Protein AF-A0A2J7R7Z4-F1 (afdb_monomer_lite)

Structure (mmCIF, N/CA/C/O backbone):
data_AF-A0A2J7R7Z4-F1
#
_entry.id   AF-A0A2J7R7Z4-F1
#
loop_
_atom_site.group_PDB
_atom_site.id
_atom_site.type_symbol
_atom_site.label_atom_id
_atom_site.label_alt_id
_atom_site.label_comp_id
_atom_site.label_asym_id
_atom_site.label_entity_id
_atom_site.label_seq_id
_atom_site.pdbx_PDB_ins_code
_atom_site.Cartn_x
_atom_site.Cartn_y
_atom_site.Cartn_z
_atom_site.occupancy
_atom_site.B_iso_or_equiv
_atom_site.auth_seq_id
_atom_site.auth_comp_id
_atom_site.auth_asym_id
_atom_site.auth_atom_id
_atom_site.pdbx_PDB_model_num
ATOM 1 N N . MET A 1 1 ? 7.717 66.786 -53.796 1.00 51.47 1 MET A N 1
ATOM 2 C CA . MET A 1 1 ? 8.375 65.510 -54.175 1.00 51.47 1 MET A CA 1
ATOM 3 C C . MET A 1 1 ? 9.155 64.891 -53.019 1.00 51.47 1 MET A C 1
ATOM 5 O O . MET A 1 1 ? 9.050 63.686 -52.856 1.00 51.47 1 MET A O 1
ATOM 9 N N . MET A 1 2 ? 9.904 65.661 -52.215 1.00 53.03 2 MET A N 1
ATOM 10 C CA . MET A 1 2 ? 10.559 65.135 -51.000 1.00 53.03 2 MET A CA 1
ATOM 11 C C . MET A 1 2 ? 9.554 64.766 -49.897 1.00 53.03 2 MET A C 1
ATOM 13 O O . MET A 1 2 ? 9.673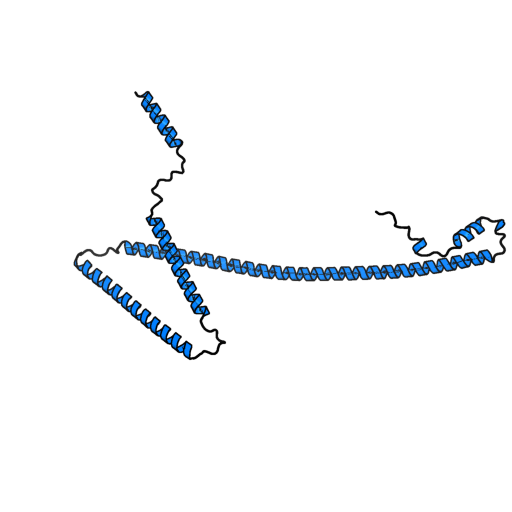 63.694 -49.312 1.00 53.03 2 MET A O 1
ATOM 17 N N . ASP A 1 3 ? 8.512 65.580 -49.696 1.00 62.47 3 ASP A N 1
ATOM 18 C CA . ASP A 1 3 ? 7.525 65.346 -48.628 1.00 62.47 3 ASP A CA 1
ATOM 19 C C . ASP A 1 3 ? 6.721 64.053 -48.832 1.00 62.47 3 ASP A C 1
ATOM 21 O O . ASP A 1 3 ? 6.553 63.267 -47.907 1.00 62.47 3 ASP A O 1
ATOM 25 N N . THR A 1 4 ? 6.333 63.755 -50.076 1.00 67.31 4 THR A N 1
ATOM 26 C CA . THR A 1 4 ? 5.618 62.520 -50.442 1.00 67.31 4 THR A CA 1
ATOM 27 C C . THR A 1 4 ? 6.458 61.260 -50.226 1.00 67.31 4 THR A C 1
ATOM 29 O O . THR A 1 4 ? 5.926 60.201 -49.913 1.00 67.31 4 THR A O 1
ATOM 32 N N . LEU A 1 5 ? 7.780 61.366 -50.379 1.00 69.50 5 LEU A N 1
ATOM 33 C CA . LEU A 1 5 ? 8.713 60.251 -50.199 1.00 69.50 5 LEU A CA 1
ATOM 34 C C . LEU A 1 5 ? 8.956 59.978 -48.710 1.00 69.50 5 LEU A C 1
ATOM 36 O O . LEU A 1 5 ? 9.055 58.828 -48.288 1.00 69.50 5 LEU A O 1
ATOM 40 N N . GLN A 1 6 ? 8.980 61.038 -47.901 1.00 75.75 6 GLN A N 1
ATOM 41 C CA . GLN A 1 6 ? 9.034 60.940 -46.446 1.00 75.75 6 GLN A CA 1
ATOM 42 C C . GLN A 1 6 ? 7.758 60.329 -45.864 1.00 75.75 6 GLN A C 1
ATOM 44 O O . GLN A 1 6 ? 7.838 59.498 -44.963 1.00 75.75 6 GLN A O 1
ATOM 49 N N . GLU A 1 7 ? 6.597 60.686 -46.408 1.00 75.38 7 GLU A N 1
ATOM 50 C CA . GLU A 1 7 ? 5.301 60.138 -46.001 1.00 75.38 7 GLU A CA 1
ATOM 51 C C . GLU A 1 7 ? 5.172 58.649 -46.372 1.00 75.38 7 GLU A C 1
ATOM 53 O O . GLU A 1 7 ? 4.717 57.831 -45.569 1.00 75.38 7 GLU A O 1
ATOM 58 N N . GLN A 1 8 ? 5.691 58.257 -47.541 1.00 78.00 8 GLN A N 1
ATOM 59 C CA . GLN A 1 8 ? 5.778 56.851 -47.948 1.00 78.00 8 GLN A CA 1
ATOM 60 C C . GLN A 1 8 ? 6.780 56.035 -47.119 1.00 78.00 8 GLN A C 1
ATOM 62 O O . GLN A 1 8 ? 6.521 54.879 -46.798 1.00 78.00 8 GLN A O 1
ATOM 67 N N . LEU A 1 9 ? 7.900 56.629 -46.700 1.00 76.75 9 LEU A N 1
ATOM 68 C CA . LEU A 1 9 ? 8.834 55.972 -45.781 1.00 76.75 9 LEU A CA 1
ATOM 69 C C . LEU A 1 9 ? 8.249 55.805 -44.377 1.00 76.75 9 LEU A C 1
ATOM 71 O O . LEU A 1 9 ? 8.513 54.800 -43.718 1.00 76.75 9 LEU A O 1
ATOM 75 N N . LYS A 1 10 ? 7.448 56.773 -43.921 1.00 79.38 10 LYS A N 1
ATOM 76 C CA . LYS A 1 10 ? 6.779 56.708 -42.618 1.00 79.38 10 LYS A CA 1
ATOM 77 C C . LYS A 1 10 ? 5.720 55.611 -42.590 1.00 79.38 10 LYS A C 1
ATOM 79 O O . LYS A 1 10 ? 5.734 54.788 -41.684 1.00 79.38 10 LYS A O 1
ATOM 84 N N . THR A 1 11 ? 4.887 55.548 -43.627 1.00 77.31 11 THR A N 1
ATOM 85 C CA . THR A 1 11 ? 3.871 54.495 -43.779 1.00 77.31 11 THR A CA 1
ATOM 86 C C . THR A 1 11 ? 4.501 53.113 -43.949 1.00 77.31 11 THR A C 1
ATOM 88 O O . THR A 1 11 ? 4.051 52.165 -43.314 1.00 77.31 11 THR A O 1
ATOM 91 N N . LEU A 1 12 ? 5.599 52.987 -44.704 1.00 74.94 12 LEU A N 1
ATOM 92 C CA . LEU A 1 12 ? 6.335 51.723 -44.814 1.00 74.94 12 LEU A CA 1
ATOM 93 C C . LEU A 1 12 ? 6.898 51.275 -43.457 1.00 74.94 12 LEU A C 1
ATOM 95 O O . LEU A 1 12 ? 6.797 50.103 -43.094 1.00 74.94 12 LEU A O 1
ATOM 99 N N . ARG A 1 13 ? 7.452 52.205 -42.677 1.00 75.88 13 ARG A N 1
ATOM 100 C CA . ARG A 1 13 ? 7.987 51.898 -41.349 1.00 75.88 13 ARG A CA 1
ATOM 101 C C . ARG A 1 13 ? 6.896 51.481 -40.367 1.00 75.88 13 ARG A C 1
ATOM 103 O O . ARG A 1 13 ? 7.069 50.489 -39.672 1.00 75.88 13 ARG A O 1
ATOM 110 N N . GLU A 1 14 ? 5.761 52.170 -40.378 1.00 78.12 14 GLU A N 1
ATOM 111 C CA . GLU A 1 14 ? 4.592 51.797 -39.575 1.00 78.12 14 GLU A CA 1
ATOM 112 C C . GLU A 1 14 ? 4.045 50.420 -39.972 1.00 78.12 14 GLU A C 1
ATOM 114 O O . GLU A 1 14 ? 3.665 49.647 -39.098 1.00 78.12 14 GLU A O 1
ATOM 119 N N . THR A 1 15 ? 4.075 50.055 -41.261 1.00 72.81 15 THR A N 1
ATOM 120 C CA . THR A 1 15 ? 3.689 48.699 -41.682 1.00 72.81 15 THR A CA 1
ATOM 121 C C . THR A 1 15 ? 4.676 47.631 -41.219 1.00 72.81 15 THR A C 1
ATOM 123 O O . THR A 1 15 ? 4.233 46.574 -40.790 1.00 72.81 15 THR A O 1
ATOM 126 N N . ILE A 1 16 ? 5.986 47.899 -41.245 1.00 69.06 16 ILE A N 1
ATOM 127 C CA . ILE A 1 16 ? 7.022 46.959 -40.781 1.00 69.06 16 ILE A CA 1
ATOM 128 C C . ILE A 1 16 ? 6.955 46.768 -39.260 1.00 69.06 16 ILE A C 1
ATOM 130 O O . ILE A 1 16 ? 7.076 45.643 -38.787 1.00 69.06 16 ILE A O 1
ATOM 134 N N . ASP A 1 17 ? 6.705 47.835 -38.501 1.00 67.31 17 ASP A N 1
ATOM 135 C CA . ASP A 1 17 ? 6.579 47.761 -37.041 1.00 67.31 17 ASP A CA 1
ATOM 136 C C . ASP A 1 17 ? 5.231 47.140 -36.603 1.00 67.31 17 ASP A C 1
ATOM 138 O O . ASP A 1 17 ? 5.138 46.555 -35.523 1.00 67.31 17 ASP A O 1
ATOM 142 N N . ALA A 1 18 ? 4.191 47.215 -37.446 1.00 67.06 18 ALA A N 1
ATOM 143 C CA . ALA A 1 18 ? 2.903 46.542 -37.242 1.00 67.06 18 ALA A CA 1
ATOM 144 C C . ALA A 1 18 ? 2.888 45.073 -37.708 1.00 67.06 18 ALA A C 1
ATOM 146 O O . ALA A 1 18 ? 1.904 44.363 -37.467 1.00 67.06 18 ALA A O 1
ATOM 147 N N . PHE A 1 19 ? 3.952 44.594 -38.364 1.00 57.31 19 PHE A N 1
ATOM 148 C CA . PHE A 1 19 ? 4.080 43.183 -38.713 1.00 57.31 19 PHE A CA 1
ATOM 149 C C . PHE A 1 19 ? 4.324 42.366 -37.432 1.00 57.31 19 PHE A C 1
ATOM 151 O O . PHE A 1 19 ? 5.251 42.659 -36.674 1.00 57.31 19 PHE A O 1
ATOM 158 N N . PRO A 1 20 ? 3.517 41.328 -37.149 1.00 49.72 20 PRO A N 1
ATOM 159 C CA . PRO A 1 20 ? 3.708 40.516 -35.958 1.00 49.72 20 PRO A CA 1
ATOM 160 C C . PRO A 1 20 ? 5.091 39.854 -36.004 1.00 49.72 20 PRO A C 1
ATOM 162 O O . PRO A 1 20 ? 5.429 39.175 -36.972 1.00 49.72 20 PRO A O 1
ATOM 165 N N . ILE A 1 21 ? 5.855 39.987 -34.915 1.00 51.19 21 ILE A N 1
ATOM 166 C CA . ILE A 1 21 ? 7.217 39.440 -34.703 1.00 51.19 21 ILE A CA 1
ATOM 167 C C . ILE A 1 21 ? 7.269 37.889 -34.831 1.00 51.19 21 ILE A C 1
ATOM 169 O O . ILE A 1 21 ? 8.316 37.267 -34.704 1.00 51.19 21 ILE A O 1
ATOM 173 N N . GLY A 1 22 ? 6.142 37.241 -35.138 1.00 44.84 22 GLY A N 1
ATOM 174 C CA . GLY A 1 22 ? 6.013 35.809 -35.406 1.00 44.84 22 GLY A CA 1
ATOM 175 C C . GLY A 1 22 ? 6.053 35.400 -36.882 1.00 44.84 22 GLY A C 1
ATOM 176 O O . GLY A 1 22 ? 5.874 34.217 -37.159 1.00 44.84 22 GLY A O 1
ATOM 177 N N . ALA A 1 23 ? 6.290 36.310 -37.836 1.00 46.09 23 ALA A N 1
ATOM 178 C CA . ALA A 1 23 ? 6.673 35.913 -39.194 1.00 46.09 23 ALA A CA 1
ATOM 179 C C . ALA A 1 23 ? 8.135 35.444 -39.183 1.00 46.09 23 ALA A C 1
ATOM 181 O O . ALA A 1 23 ? 9.033 36.106 -39.703 1.00 46.09 23 ALA A O 1
ATOM 182 N N . ALA A 1 24 ? 8.362 34.304 -38.524 1.00 42.19 24 ALA A N 1
ATOM 183 C CA . ALA A 1 24 ? 9.582 33.539 -38.642 1.00 42.19 24 ALA A CA 1
ATOM 184 C C . ALA A 1 24 ? 9.901 33.420 -40.132 1.00 42.19 24 ALA A C 1
ATOM 186 O O . ALA A 1 24 ? 9.078 32.987 -40.944 1.00 42.19 24 ALA A O 1
ATOM 187 N N . THR A 1 25 ? 11.092 33.881 -40.482 1.00 48.69 25 THR A N 1
ATOM 188 C CA . THR A 1 25 ? 11.742 33.626 -41.757 1.00 48.69 25 THR A CA 1
ATOM 189 C C . THR A 1 25 ? 11.422 32.205 -42.221 1.00 48.69 25 THR A C 1
ATOM 191 O O . THR A 1 25 ? 11.735 31.247 -41.515 1.00 48.69 25 THR A O 1
ATOM 194 N N . CYS A 1 26 ? 10.820 32.058 -43.405 1.00 44.72 26 CYS A N 1
ATOM 195 C CA . CYS A 1 26 ? 10.552 30.780 -44.082 1.00 44.72 26 CYS A CA 1
ATOM 196 C C . CYS A 1 26 ? 11.842 30.035 -44.507 1.00 44.72 26 CYS A C 1
ATOM 198 O O . CYS A 1 26 ? 11.886 29.422 -45.565 1.00 44.72 26 CYS A O 1
ATOM 200 N N . ASN A 1 27 ? 12.891 30.088 -43.684 1.00 50.09 27 ASN A N 1
ATOM 201 C CA . ASN A 1 27 ? 14.125 29.322 -43.818 1.00 50.09 27 ASN A CA 1
ATOM 202 C C . ASN A 1 27 ? 14.219 28.180 -42.787 1.00 50.09 27 ASN A C 1
ATOM 204 O O . ASN A 1 27 ? 15.152 27.388 -42.859 1.00 50.09 27 ASN A O 1
ATOM 208 N N . GLU A 1 28 ? 13.278 28.057 -41.840 1.00 48.78 28 GLU A N 1
ATOM 209 C CA . GLU A 1 28 ? 13.327 27.008 -40.801 1.00 48.78 28 GLU A CA 1
ATOM 210 C C . GLU A 1 28 ? 12.514 25.745 -41.136 1.00 48.78 28 GLU A C 1
ATOM 212 O O . GLU A 1 28 ? 12.729 24.693 -40.531 1.00 48.78 28 GLU A O 1
ATOM 217 N N . TYR A 1 29 ? 11.625 25.798 -42.133 1.00 51.84 29 TYR A N 1
ATOM 218 C CA . TYR A 1 29 ? 10.849 24.639 -42.588 1.00 51.84 29 TYR A CA 1
ATOM 219 C C . TYR A 1 29 ? 11.578 23.923 -43.736 1.00 51.84 29 TYR A C 1
ATOM 221 O O . TYR A 1 29 ? 11.159 23.965 -44.890 1.00 51.84 29 TYR A O 1
ATOM 229 N N . SER A 1 30 ? 12.720 23.297 -43.434 1.00 59.81 30 SER A N 1
ATOM 230 C CA . SER A 1 30 ? 13.377 22.417 -44.406 1.00 59.81 30 SER A CA 1
ATOM 231 C C . 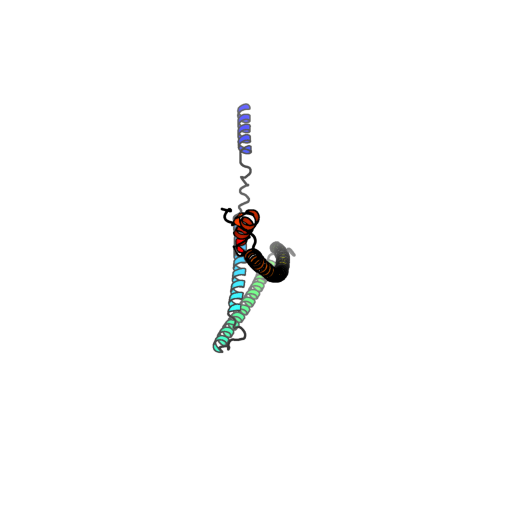SER A 1 30 ? 12.701 21.049 -44.391 1.00 59.81 30 SER A C 1
ATOM 233 O O . SER A 1 30 ? 12.770 20.322 -43.398 1.00 59.81 30 SER A O 1
ATOM 235 N N . LEU A 1 31 ? 12.070 20.696 -45.510 1.00 63.44 31 LEU A N 1
ATOM 236 C CA . LEU A 1 31 ? 11.460 19.387 -45.771 1.00 63.44 31 LEU A CA 1
ATOM 237 C C . LEU A 1 31 ? 12.443 18.235 -45.482 1.00 63.44 31 LEU A C 1
ATOM 239 O O . LEU A 1 31 ? 12.045 17.168 -45.026 1.00 63.44 31 LEU A O 1
ATOM 243 N N . GLU A 1 32 ? 13.743 18.476 -45.658 1.00 69.38 32 GLU A N 1
ATOM 244 C CA . GLU A 1 32 ? 14.818 17.524 -45.367 1.00 69.38 32 GLU A CA 1
ATOM 245 C C . GLU A 1 32 ? 14.949 17.218 -43.869 1.00 69.38 32 GLU A C 1
ATOM 247 O O . GLU A 1 32 ? 15.160 16.066 -43.496 1.00 69.38 32 GLU A O 1
ATOM 252 N N . ASN A 1 33 ? 14.748 18.211 -42.996 1.00 70.94 33 ASN A N 1
ATOM 253 C CA . ASN A 1 33 ? 14.790 18.016 -41.544 1.00 70.94 33 ASN A CA 1
ATOM 254 C C . ASN A 1 33 ? 13.579 17.216 -41.048 1.00 70.94 33 ASN A C 1
ATOM 256 O O . ASN A 1 33 ? 13.682 16.460 -40.082 1.00 70.94 33 ASN A O 1
ATOM 260 N N . GLU A 1 34 ? 12.429 17.361 -41.703 1.00 76.06 34 GLU A N 1
ATOM 261 C CA . GLU A 1 34 ? 11.238 16.565 -41.406 1.00 76.06 34 GLU A CA 1
ATOM 262 C C . GLU A 1 34 ? 11.382 15.127 -41.930 1.00 76.06 34 GLU A C 1
ATOM 264 O O . GLU A 1 34 ? 11.058 14.171 -41.221 1.00 76.06 34 GLU A O 1
ATOM 269 N N . ILE A 1 35 ? 11.970 14.947 -43.118 1.00 70.44 35 ILE A N 1
ATOM 270 C CA . ILE A 1 35 ? 12.333 13.630 -43.661 1.00 70.44 35 ILE A CA 1
ATOM 271 C C . ILE A 1 35 ? 13.359 12.927 -42.756 1.00 70.44 35 ILE A C 1
ATOM 273 O O . ILE A 1 35 ? 13.201 11.747 -42.452 1.00 70.44 35 ILE A O 1
ATOM 277 N N . ALA A 1 36 ? 14.369 13.641 -42.256 1.00 70.75 36 ALA A N 1
ATOM 278 C CA . ALA A 1 36 ? 15.351 13.084 -41.326 1.00 70.75 36 ALA A CA 1
ATOM 279 C C . ALA A 1 36 ? 14.700 12.656 -40.000 1.00 70.75 36 ALA A C 1
ATOM 281 O O . ALA A 1 36 ? 14.873 11.523 -39.554 1.00 70.75 36 ALA A O 1
ATOM 282 N N . ARG A 1 37 ? 13.855 13.513 -39.409 1.00 72.31 37 ARG A N 1
ATOM 283 C CA . ARG A 1 37 ? 13.110 13.179 -38.183 1.00 72.31 37 ARG A CA 1
ATOM 284 C C . ARG A 1 37 ? 12.177 11.990 -38.381 1.00 72.31 37 ARG A C 1
ATOM 286 O O . ARG A 1 37 ? 12.088 11.126 -37.512 1.00 72.31 37 ARG A O 1
ATOM 293 N N . THR A 1 38 ? 11.475 11.923 -39.509 1.00 77.56 38 THR A N 1
ATOM 294 C CA . THR A 1 38 ? 10.591 10.789 -39.804 1.00 77.56 38 THR A CA 1
ATOM 295 C C . THR A 1 38 ? 11.393 9.506 -40.015 1.00 77.56 38 THR A C 1
ATOM 297 O O . THR A 1 38 ? 11.022 8.479 -39.447 1.00 77.56 38 THR A O 1
ATOM 300 N N . ALA A 1 39 ? 12.541 9.553 -40.696 1.00 74.50 39 ALA A N 1
ATOM 301 C CA . ALA A 1 39 ? 13.460 8.420 -40.804 1.00 74.50 39 ALA A CA 1
ATOM 302 C C . ALA A 1 39 ? 13.945 7.930 -39.424 1.00 74.50 39 ALA A C 1
ATOM 304 O O . ALA A 1 39 ? 13.897 6.728 -39.147 1.00 74.50 39 ALA A O 1
ATOM 305 N N . ASP A 1 40 ? 14.300 8.838 -38.514 1.00 73.12 40 ASP A N 1
ATOM 306 C CA . ASP A 1 40 ? 14.698 8.501 -37.140 1.00 73.12 40 ASP A CA 1
ATOM 307 C C . ASP A 1 40 ? 13.551 7.871 -36.336 1.00 73.12 40 ASP A C 1
ATOM 309 O O . ASP A 1 40 ? 13.733 6.894 -35.606 1.00 73.12 40 ASP A O 1
ATOM 313 N N . THR A 1 41 ? 12.323 8.366 -36.501 1.00 80.75 41 THR A N 1
ATOM 314 C CA . THR A 1 41 ? 11.162 7.739 -35.851 1.00 80.75 41 THR A CA 1
ATOM 315 C C . THR A 1 41 ? 10.868 6.349 -36.415 1.00 80.75 41 THR A C 1
ATOM 317 O O . THR A 1 41 ? 10.556 5.435 -35.650 1.00 80.75 41 THR A O 1
ATOM 320 N N . ILE A 1 42 ? 11.023 6.149 -37.727 1.00 85.06 42 ILE A N 1
ATOM 321 C CA . ILE A 1 42 ? 10.839 4.849 -38.383 1.00 85.06 42 ILE A CA 1
ATOM 322 C C . ILE A 1 42 ? 11.890 3.854 -37.887 1.00 85.06 42 ILE A C 1
ATOM 324 O O . ILE A 1 42 ? 11.544 2.719 -37.549 1.00 85.06 42 ILE A O 1
ATOM 328 N N . THR A 1 43 ? 13.157 4.263 -37.780 1.00 80.50 43 THR A N 1
ATOM 329 C CA . THR A 1 43 ? 14.220 3.389 -37.264 1.00 80.50 43 THR A CA 1
ATOM 330 C C . THR A 1 43 ? 13.966 3.010 -35.803 1.00 80.50 43 THR A C 1
ATOM 332 O O . THR A 1 43 ? 14.008 1.822 -35.471 1.00 80.50 43 THR A O 1
ATOM 335 N N . LEU A 1 44 ? 13.573 3.959 -34.948 1.00 84.06 44 LEU A N 1
ATOM 336 C CA . LEU A 1 44 ? 13.205 3.693 -33.554 1.00 84.06 44 LEU A CA 1
ATOM 337 C C . LEU A 1 44 ? 12.027 2.711 -33.440 1.00 84.06 44 LEU A C 1
ATOM 339 O O . LEU A 1 44 ? 12.061 1.772 -32.637 1.00 84.06 44 LEU A O 1
ATOM 343 N N . VAL A 1 45 ? 10.980 2.912 -34.241 1.00 82.12 45 VAL A N 1
ATOM 344 C CA . VAL A 1 45 ? 9.808 2.029 -34.266 1.00 82.12 45 VAL A CA 1
ATOM 345 C C . VAL A 1 45 ? 10.197 0.638 -34.762 1.00 82.12 45 VAL A C 1
ATOM 347 O O . VAL A 1 45 ? 9.792 -0.350 -34.152 1.00 82.12 45 VAL A O 1
ATOM 350 N N . SER A 1 46 ? 11.037 0.535 -35.795 1.00 80.56 46 SER A N 1
ATOM 351 C CA . SER A 1 46 ? 11.527 -0.749 -36.306 1.00 80.56 46 SER A CA 1
ATOM 352 C C . SER A 1 46 ? 12.339 -1.522 -35.257 1.00 80.56 46 SER A C 1
ATOM 354 O O . SER A 1 46 ? 12.126 -2.723 -35.076 1.00 80.56 46 SER A O 1
ATOM 356 N N . ALA A 1 47 ? 13.181 -0.831 -34.480 1.00 72.81 47 ALA A N 1
ATOM 357 C CA . ALA A 1 47 ? 13.939 -1.422 -33.381 1.00 72.81 47 ALA A CA 1
ATOM 358 C C . ALA A 1 47 ? 13.014 -1.924 -32.260 1.00 72.81 47 ALA A C 1
ATOM 360 O O . ALA A 1 47 ? 13.165 -3.053 -31.790 1.00 72.81 47 ALA A O 1
ATOM 361 N N . ARG A 1 48 ? 11.998 -1.138 -31.877 1.00 75.69 48 ARG A N 1
ATOM 362 C CA . ARG A 1 48 ? 10.977 -1.567 -30.903 1.00 75.69 48 ARG A CA 1
ATOM 363 C C . ARG A 1 48 ? 10.185 -2.778 -31.389 1.00 75.69 48 ARG A C 1
ATOM 365 O O . ARG A 1 48 ? 9.917 -3.683 -30.604 1.00 75.69 48 ARG A O 1
ATOM 372 N N . LEU A 1 49 ? 9.844 -2.827 -32.674 1.00 83.81 49 LEU A N 1
ATOM 373 C CA . LEU A 1 49 ? 9.128 -3.951 -33.280 1.00 83.81 49 LEU A CA 1
ATOM 374 C C . LEU A 1 49 ? 9.984 -5.230 -33.251 1.00 83.81 49 LEU A C 1
ATOM 376 O O . LEU A 1 49 ? 9.481 -6.302 -32.920 1.00 83.81 49 LEU A O 1
ATOM 380 N N . LEU A 1 50 ? 11.291 -5.118 -33.514 1.00 75.12 50 LEU A N 1
ATOM 381 C CA . LEU A 1 50 ? 12.238 -6.228 -33.370 1.00 75.12 50 LEU A CA 1
ATOM 382 C C . LEU A 1 50 ? 12.353 -6.710 -31.917 1.00 75.12 50 LEU A C 1
ATOM 384 O O . LEU A 1 50 ? 12.311 -7.917 -31.682 1.00 75.12 50 LEU A O 1
ATOM 388 N N . MET A 1 51 ? 12.429 -5.797 -30.943 1.00 74.69 51 MET A N 1
ATOM 389 C CA . MET A 1 51 ? 12.441 -6.158 -29.518 1.00 74.69 51 MET A CA 1
ATOM 390 C C . MET A 1 51 ? 11.153 -6.870 -29.091 1.00 74.69 51 MET A C 1
ATOM 392 O O . MET A 1 51 ? 11.213 -7.885 -28.400 1.00 74.69 51 MET A O 1
ATOM 396 N N . LEU A 1 52 ? 9.993 -6.379 -29.534 1.00 72.75 52 LEU A N 1
ATOM 397 C CA . LEU A 1 52 ? 8.699 -7.003 -29.250 1.00 72.75 52 LEU A CA 1
ATOM 398 C C . LEU A 1 52 ? 8.581 -8.387 -29.897 1.00 72.75 52 LEU A C 1
ATOM 400 O O . LEU A 1 52 ? 8.114 -9.317 -29.248 1.00 72.75 52 LEU A O 1
ATOM 404 N N . ARG A 1 53 ? 9.064 -8.562 -31.134 1.00 77.50 53 ARG A N 1
ATOM 405 C CA . ARG A 1 53 ? 9.141 -9.885 -31.778 1.00 77.50 53 ARG A CA 1
ATOM 406 C C . ARG A 1 53 ? 10.065 -10.840 -31.026 1.00 77.50 53 ARG A C 1
ATOM 408 O O . ARG A 1 53 ? 9.734 -12.014 -30.899 1.00 77.50 53 ARG A O 1
ATOM 415 N N . ALA A 1 54 ? 11.200 -10.358 -30.522 1.00 71.06 54 ALA A N 1
ATOM 416 C CA . ALA A 1 54 ? 12.109 -11.171 -29.718 1.00 71.06 54 ALA A CA 1
ATOM 417 C C . ALA A 1 54 ? 11.465 -11.595 -28.384 1.00 71.06 54 ALA A C 1
ATOM 419 O O . ALA A 1 54 ? 11.572 -12.758 -28.001 1.00 71.06 54 ALA A O 1
ATOM 420 N N . GLN A 1 55 ? 10.737 -10.691 -27.719 1.00 73.50 55 GLN A N 1
ATOM 421 C CA . GLN A 1 55 ? 9.978 -11.007 -26.504 1.00 73.50 55 GLN A CA 1
ATOM 422 C C . GLN A 1 55 ? 8.823 -11.979 -26.757 1.00 73.50 55 GLN A C 1
ATOM 424 O O . GLN A 1 55 ? 8.598 -12.878 -25.952 1.00 73.50 55 GLN A O 1
ATOM 429 N N . ASP A 1 56 ? 8.095 -11.825 -27.864 1.00 74.94 56 ASP A N 1
ATOM 430 C CA . ASP A 1 56 ? 7.016 -12.745 -28.232 1.00 74.94 56 ASP A CA 1
ATOM 431 C C . ASP A 1 56 ? 7.565 -14.152 -28.512 1.00 74.94 56 ASP A C 1
ATOM 433 O O . ASP A 1 56 ? 7.038 -15.138 -28.004 1.00 74.94 56 ASP A O 1
ATOM 437 N N . LYS A 1 57 ? 8.703 -14.255 -29.215 1.00 70.12 57 LYS A N 1
ATOM 438 C CA . LYS A 1 57 ? 9.413 -15.531 -29.402 1.00 70.12 57 LYS A CA 1
ATOM 439 C C . LYS A 1 57 ? 9.913 -16.129 -28.081 1.00 70.12 57 LYS A C 1
ATOM 441 O O . LYS A 1 57 ? 9.821 -17.337 -27.908 1.00 70.12 57 LYS A O 1
ATOM 446 N N . GLN A 1 58 ? 10.374 -15.310 -27.132 1.00 63.56 58 GLN A N 1
ATOM 447 C CA . GLN A 1 58 ? 10.738 -15.776 -25.785 1.00 63.56 58 GLN A CA 1
ATOM 448 C C . GLN A 1 58 ? 9.549 -16.310 -24.983 1.00 63.56 58 GLN A C 1
ATOM 450 O O . GLN A 1 58 ? 9.714 -17.256 -24.224 1.00 63.56 58 GLN A O 1
ATOM 455 N N . ARG A 1 59 ? 8.353 -15.736 -25.145 1.00 58.97 59 ARG A N 1
ATOM 456 C CA . ARG A 1 59 ? 7.138 -16.231 -24.475 1.00 58.97 59 ARG A CA 1
ATOM 457 C C . ARG A 1 59 ? 6.618 -17.542 -25.056 1.00 58.97 59 ARG A C 1
ATOM 459 O O . ARG A 1 59 ? 5.919 -18.259 -24.355 1.00 58.97 59 ARG A O 1
ATOM 466 N N . ARG A 1 60 ? 6.937 -17.830 -26.320 1.00 59.06 60 ARG A N 1
ATOM 467 C CA . ARG A 1 60 ? 6.574 -19.080 -27.007 1.00 59.06 60 ARG A CA 1
ATOM 468 C C . ARG A 1 60 ? 7.562 -20.221 -26.761 1.00 59.06 60 ARG A C 1
ATOM 470 O O . ARG A 1 60 ? 7.312 -21.327 -27.224 1.00 59.06 60 ARG A O 1
ATOM 477 N N . LEU A 1 61 ? 8.675 -19.967 -26.070 1.00 54.56 61 LEU A N 1
ATOM 478 C CA . LEU A 1 61 ? 9.570 -21.032 -25.626 1.00 54.56 61 LEU A CA 1
ATOM 479 C C . LEU A 1 61 ? 8.875 -21.818 -24.499 1.00 54.56 61 LEU A C 1
ATOM 481 O O . LEU A 1 61 ? 8.389 -21.185 -23.556 1.00 54.56 61 LEU A O 1
ATOM 485 N N . PRO A 1 62 ? 8.811 -23.161 -24.579 1.00 52.88 62 PRO A N 1
ATOM 486 C CA . PRO A 1 62 ? 8.228 -23.981 -23.524 1.00 52.88 62 PRO A CA 1
ATOM 487 C C . PRO A 1 62 ? 8.949 -23.699 -22.203 1.00 52.88 62 PRO A C 1
ATOM 489 O O . PRO A 1 62 ? 10.177 -23.748 -22.139 1.00 52.88 62 PRO A O 1
ATOM 492 N N . GLN A 1 63 ? 8.195 -23.360 -21.159 1.00 56.50 63 GLN A N 1
ATOM 493 C CA . GLN A 1 63 ? 8.735 -23.266 -19.803 1.00 56.50 63 GLN A CA 1
ATOM 494 C C . GLN A 1 63 ? 8.990 -24.689 -19.283 1.00 56.50 63 GLN A C 1
ATOM 496 O O . GLN A 1 63 ? 8.268 -25.607 -19.666 1.00 56.50 63 GLN A O 1
ATOM 501 N N . ASP A 1 64 ? 9.994 -24.863 -18.413 1.00 50.53 64 ASP A N 1
ATOM 502 C CA . ASP A 1 64 ? 10.620 -26.133 -17.966 1.00 50.53 64 ASP A CA 1
ATOM 503 C C . ASP A 1 64 ? 9.690 -27.223 -17.359 1.00 50.53 64 ASP A C 1
ATOM 505 O O . ASP A 1 64 ? 10.161 -28.192 -16.768 1.00 50.53 64 ASP A O 1
ATOM 509 N N . THR A 1 65 ? 8.366 -27.097 -17.465 1.00 49.75 65 THR A N 1
ATOM 510 C CA . THR A 1 65 ? 7.365 -28.003 -16.875 1.00 49.75 65 THR A CA 1
ATOM 511 C C . THR A 1 65 ? 6.436 -28.695 -17.878 1.00 49.75 65 THR A C 1
ATOM 513 O O . THR A 1 65 ? 5.629 -29.522 -17.458 1.00 49.75 65 THR A O 1
ATOM 516 N N . GLU A 1 66 ? 6.564 -28.451 -19.185 1.00 54.38 66 GLU A N 1
ATOM 517 C CA . GLU A 1 66 ? 5.762 -29.143 -20.205 1.00 54.38 66 GLU A CA 1
ATOM 518 C C . GLU A 1 66 ? 6.579 -30.234 -20.917 1.00 54.38 66 GLU A C 1
ATOM 520 O O . GLU A 1 66 ? 7.695 -30.005 -21.383 1.00 54.38 66 GLU A O 1
ATOM 525 N N . LEU A 1 67 ? 6.031 -31.454 -20.976 1.00 53.94 67 LEU A N 1
ATOM 526 C CA . LEU A 1 67 ? 6.619 -32.587 -21.698 1.00 53.94 67 LEU A CA 1
ATOM 527 C C . LEU A 1 67 ? 6.821 -32.206 -23.173 1.00 53.94 67 LEU A C 1
ATOM 529 O O . LEU A 1 67 ? 5.848 -32.054 -23.908 1.00 53.94 67 LEU A O 1
ATOM 533 N N . LEU A 1 68 ? 8.086 -32.056 -23.585 1.00 49.28 68 LEU A N 1
ATOM 534 C CA . LEU A 1 68 ? 8.474 -31.730 -24.957 1.00 49.28 68 LEU A CA 1
ATOM 535 C C . LEU A 1 68 ? 7.897 -32.753 -25.945 1.00 49.28 68 LEU A C 1
ATOM 537 O O . LEU A 1 68 ? 8.298 -33.920 -25.961 1.00 49.28 68 LEU A O 1
ATOM 541 N N . ASP A 1 69 ? 7.008 -32.292 -26.820 1.00 55.94 69 ASP A N 1
ATOM 542 C CA . ASP A 1 69 ? 6.535 -33.064 -27.960 1.00 55.94 69 ASP A CA 1
ATOM 543 C C . ASP A 1 69 ? 7.665 -33.123 -29.010 1.00 55.94 69 ASP A C 1
ATOM 545 O O . ASP A 1 69 ? 7.991 -32.130 -29.664 1.00 55.94 69 ASP A O 1
ATOM 549 N N . LEU A 1 70 ? 8.322 -34.284 -29.141 1.00 55.25 70 LEU A N 1
ATOM 550 C CA . LEU A 1 70 ? 9.541 -34.507 -29.946 1.00 55.25 70 LEU A CA 1
ATOM 551 C C . LEU A 1 70 ? 9.431 -34.052 -31.416 1.00 55.25 70 LEU A C 1
ATOM 553 O O . LEU A 1 70 ? 10.451 -33.822 -32.064 1.00 55.25 70 LEU A O 1
ATOM 557 N N . ARG A 1 71 ? 8.213 -33.900 -31.950 1.00 57.59 71 ARG A N 1
ATOM 558 C CA . ARG A 1 71 ? 7.973 -33.396 -33.313 1.00 57.59 71 ARG A CA 1
ATOM 559 C C . ARG A 1 71 ? 8.198 -31.887 -33.448 1.00 57.59 71 ARG A C 1
ATOM 561 O O . ARG A 1 71 ? 8.764 -31.465 -34.449 1.00 57.59 71 ARG A O 1
ATOM 568 N N . GLN A 1 72 ? 7.846 -31.096 -32.433 1.00 58.53 72 GLN A N 1
ATOM 569 C CA . GLN A 1 72 ? 8.047 -29.639 -32.448 1.00 58.53 72 GLN A CA 1
ATOM 570 C C . GLN A 1 72 ? 9.534 -29.275 -32.346 1.00 58.53 72 GLN A C 1
ATOM 572 O O . GLN A 1 72 ? 9.976 -28.271 -32.894 1.00 58.53 72 GLN A O 1
ATOM 577 N N . PHE A 1 73 ? 10.335 -30.126 -31.696 1.00 57.47 73 PHE A N 1
ATOM 578 C CA . PHE A 1 73 ? 11.780 -29.928 -31.595 1.00 57.47 73 PHE A CA 1
ATOM 579 C C . PHE A 1 73 ? 12.481 -30.050 -32.957 1.00 57.47 73 PHE A C 1
ATOM 581 O O . PHE A 1 73 ? 13.409 -29.295 -33.229 1.00 57.47 73 PHE A O 1
ATOM 588 N N . SER A 1 74 ? 12.018 -30.954 -33.831 1.00 64.44 74 SER A N 1
ATOM 589 C CA . SER A 1 74 ? 12.549 -31.085 -35.197 1.00 64.44 74 SER A CA 1
ATOM 590 C C . SER A 1 74 ? 12.286 -29.826 -36.022 1.00 64.44 74 SER A C 1
ATOM 592 O O . SER A 1 74 ? 13.203 -29.311 -36.646 1.00 64.44 74 SER A O 1
ATOM 594 N N . GLU A 1 75 ? 11.064 -29.290 -35.969 1.00 67.00 75 GLU A N 1
ATOM 595 C CA . GLU A 1 75 ? 10.694 -28.077 -36.711 1.00 67.00 75 GLU A CA 1
ATOM 596 C C . GLU A 1 75 ? 11.482 -26.848 -36.230 1.00 67.00 75 GLU A C 1
ATOM 598 O O . GLU A 1 75 ? 11.963 -26.062 -37.043 1.00 67.00 75 GLU A O 1
ATOM 603 N N . VAL A 1 76 ? 11.695 -26.712 -34.915 1.00 65.31 76 VAL A N 1
ATOM 604 C CA . VAL A 1 76 ? 12.516 -25.631 -34.342 1.00 65.31 76 VAL A CA 1
ATOM 605 C C . VAL A 1 76 ? 13.995 -25.778 -34.723 1.00 65.31 76 VAL A C 1
ATOM 607 O O . VAL A 1 76 ? 14.668 -24.773 -34.957 1.00 65.31 76 VAL A O 1
ATOM 610 N N . LEU A 1 77 ? 14.518 -27.006 -34.806 1.00 66.62 77 LEU A N 1
ATOM 611 C CA . LEU A 1 77 ? 15.886 -27.261 -35.267 1.00 66.62 77 LEU A CA 1
ATOM 612 C C . LEU A 1 77 ? 16.063 -26.947 -36.755 1.00 66.62 77 LEU A C 1
ATOM 614 O O . LEU A 1 77 ? 17.087 -26.370 -37.122 1.00 66.62 77 LEU A O 1
ATOM 618 N N . ASP A 1 78 ? 15.076 -27.273 -37.588 1.00 72.75 78 ASP A N 1
ATOM 619 C CA . ASP A 1 78 ? 15.086 -26.947 -39.015 1.00 72.75 78 ASP A CA 1
ATOM 620 C C . ASP A 1 78 ? 15.015 -25.427 -39.229 1.00 72.75 78 ASP A C 1
ATOM 622 O O . ASP A 1 78 ? 15.803 -24.874 -40.000 1.00 72.75 78 ASP A O 1
ATOM 626 N N . GLU A 1 79 ? 14.165 -24.722 -38.472 1.00 72.38 79 GLU A N 1
ATOM 627 C CA . GLU A 1 79 ? 14.076 -23.256 -38.504 1.00 72.38 79 GLU A CA 1
ATOM 628 C C . GLU A 1 79 ? 15.388 -22.607 -38.017 1.00 72.38 79 GLU A C 1
ATOM 630 O O . GLU A 1 79 ? 15.867 -21.627 -38.593 1.00 72.38 79 GLU A O 1
ATOM 635 N N . TYR A 1 80 ? 16.038 -23.184 -37.001 1.00 68.75 80 TYR A N 1
ATOM 636 C CA . TYR A 1 80 ? 17.340 -22.721 -36.513 1.00 68.75 80 TYR A CA 1
ATOM 637 C C . TYR A 1 80 ? 18.468 -22.966 -37.528 1.00 68.75 80 TYR A C 1
ATOM 639 O O . TYR A 1 80 ? 19.315 -22.091 -37.736 1.00 68.75 80 TYR A O 1
ATOM 647 N N . ALA A 1 81 ? 18.474 -24.121 -38.197 1.00 72.81 81 ALA A N 1
ATOM 648 C CA . ALA A 1 81 ? 19.425 -24.443 -39.256 1.00 72.81 81 ALA A CA 1
ATOM 649 C C . ALA A 1 81 ? 19.256 -23.514 -40.468 1.00 72.81 81 ALA A C 1
ATOM 651 O O . ALA A 1 81 ? 20.248 -23.010 -41.010 1.00 72.81 81 ALA A O 1
ATOM 652 N N . GLU A 1 82 ? 18.012 -23.217 -40.850 1.00 77.56 82 GLU A N 1
ATOM 653 C CA . GLU A 1 82 ? 17.703 -22.253 -41.902 1.00 77.56 82 GLU A CA 1
ATOM 654 C C . GLU A 1 82 ? 18.232 -20.860 -41.530 1.00 77.56 82 GLU A C 1
ATOM 656 O O . GLU A 1 82 ? 18.876 -20.193 -42.346 1.00 77.56 82 GLU A O 1
ATOM 661 N N . GLU A 1 83 ? 18.073 -20.440 -40.277 1.00 73.19 83 GLU A N 1
ATOM 662 C CA . GLU A 1 83 ? 18.507 -19.116 -39.841 1.00 73.19 83 GLU A CA 1
ATOM 663 C C . GLU A 1 83 ? 20.029 -18.994 -39.685 1.00 73.19 83 GLU A C 1
ATOM 665 O O . GLU A 1 83 ? 20.597 -17.947 -40.022 1.00 73.19 83 GLU A O 1
ATOM 670 N N . ILE A 1 84 ? 20.718 -20.076 -39.302 1.00 71.62 84 ILE A N 1
ATOM 671 C CA . ILE A 1 84 ? 22.183 -20.178 -39.394 1.00 71.62 84 ILE A CA 1
ATOM 672 C C . ILE A 1 84 ? 22.634 -20.061 -40.853 1.00 71.62 84 ILE A C 1
ATOM 674 O O . ILE A 1 84 ? 23.581 -19.323 -41.148 1.00 71.62 84 ILE A O 1
ATOM 678 N N . SER A 1 85 ? 21.950 -20.738 -41.780 1.00 80.06 85 SER A N 1
ATOM 679 C CA . SER A 1 85 ? 22.286 -20.676 -43.204 1.00 80.06 85 SER A CA 1
ATOM 680 C C . SER A 1 85 ? 22.125 -19.251 -43.752 1.00 80.06 85 SER A C 1
ATOM 682 O O . SER A 1 85 ? 23.054 -18.720 -44.369 1.00 80.06 85 SER A O 1
ATOM 684 N N . LYS A 1 86 ? 21.032 -18.553 -43.411 1.00 80.50 86 LYS A N 1
ATOM 685 C CA . LYS A 1 86 ? 20.816 -17.146 -43.782 1.00 80.50 86 LYS A CA 1
ATOM 686 C C . LYS A 1 86 ? 21.846 -16.221 -43.145 1.00 80.50 86 LYS A C 1
ATOM 688 O O . LYS A 1 86 ? 22.330 -15.308 -43.810 1.00 80.50 86 LYS A O 1
ATOM 693 N N . ALA A 1 87 ? 22.215 -16.436 -41.882 1.00 71.56 87 ALA A N 1
ATOM 694 C CA . ALA A 1 87 ? 23.270 -15.664 -41.228 1.00 71.56 87 ALA A CA 1
ATOM 695 C C . ALA A 1 87 ? 24.630 -15.852 -41.924 1.00 71.56 87 ALA A C 1
ATOM 697 O O . ALA A 1 87 ? 25.357 -14.878 -42.131 1.00 71.56 87 ALA A O 1
ATOM 698 N N . SER A 1 88 ? 24.946 -17.079 -42.346 1.00 77.56 88 SER A N 1
ATOM 699 C CA . SER A 1 88 ? 26.169 -17.391 -43.090 1.00 77.56 88 SER A CA 1
A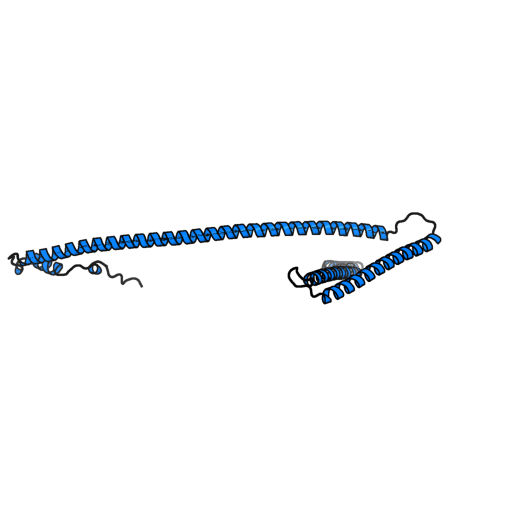TOM 700 C C . SER A 1 88 ? 26.190 -16.724 -44.472 1.00 77.56 88 SER A C 1
ATOM 702 O O . SER A 1 88 ? 27.188 -16.097 -44.828 1.00 77.56 88 SER A O 1
ATOM 704 N N . LEU A 1 89 ? 25.062 -16.738 -45.192 1.00 79.88 89 LEU A N 1
ATOM 705 C CA . LEU A 1 89 ? 24.894 -16.056 -46.478 1.00 79.88 89 LEU A CA 1
ATOM 706 C C . LEU A 1 89 ? 24.994 -14.538 -46.331 1.00 79.88 89 LEU A C 1
ATOM 708 O O . LEU A 1 89 ? 25.684 -13.895 -47.116 1.00 79.88 89 LEU A O 1
ATOM 712 N N . ARG A 1 90 ? 24.374 -13.956 -45.297 1.00 80.00 90 ARG A N 1
ATOM 713 C CA . ARG A 1 90 ? 24.503 -12.522 -44.990 1.00 80.00 90 ARG A CA 1
ATOM 714 C C . ARG A 1 90 ? 25.955 -12.158 -44.694 1.00 80.00 90 ARG A C 1
ATOM 716 O O . ARG A 1 90 ? 26.438 -11.160 -45.211 1.00 80.00 90 ARG A O 1
ATOM 723 N N . LYS A 1 91 ? 26.677 -12.974 -43.920 1.00 81.62 91 LYS A N 1
ATOM 724 C CA . LYS A 1 91 ? 28.109 -12.769 -43.648 1.00 81.62 91 LYS A CA 1
ATOM 725 C C . LYS A 1 91 ? 28.944 -12.810 -44.931 1.00 81.62 91 LYS A C 1
ATOM 727 O O . LYS A 1 91 ? 29.859 -12.007 -45.080 1.00 81.62 91 LYS A O 1
ATOM 732 N N . LEU A 1 92 ? 28.622 -13.715 -45.854 1.00 83.12 92 LEU A N 1
ATOM 733 C CA . LEU A 1 92 ? 29.289 -13.827 -47.153 1.00 83.12 92 LEU A CA 1
ATOM 734 C C . LEU A 1 92 ? 28.959 -12.624 -48.054 1.00 83.12 92 LEU A C 1
ATOM 736 O O . LEU A 1 92 ? 29.860 -12.035 -48.636 1.00 83.12 92 LEU A O 1
ATOM 740 N N . ALA A 1 93 ? 27.702 -12.177 -48.079 1.00 73.25 93 ALA A N 1
ATOM 741 C CA . ALA A 1 93 ? 27.283 -10.970 -48.791 1.00 73.25 93 ALA A CA 1
ATOM 742 C C . ALA A 1 93 ? 27.961 -9.702 -48.245 1.00 73.25 93 ALA A C 1
ATOM 744 O O . ALA A 1 93 ? 28.389 -8.852 -49.020 1.00 73.25 93 ALA A O 1
ATOM 745 N N . TRP A 1 94 ? 28.119 -9.594 -46.922 1.00 72.75 94 TRP A N 1
ATOM 746 C CA . TRP A 1 94 ? 28.880 -8.516 -46.286 1.00 72.75 94 TRP A CA 1
ATOM 747 C C . TRP A 1 94 ? 30.354 -8.540 -46.691 1.00 72.75 94 TRP A C 1
ATOM 749 O O . TRP A 1 94 ? 30.889 -7.497 -47.057 1.00 72.75 94 TRP A O 1
ATOM 759 N N . LYS A 1 95 ? 30.996 -9.715 -46.686 1.00 82.81 95 LYS A N 1
ATOM 760 C CA . LYS A 1 95 ? 32.372 -9.865 -47.182 1.00 82.81 95 LYS A CA 1
ATOM 761 C C . LYS A 1 95 ? 32.491 -9.457 -48.648 1.00 82.81 95 LYS A C 1
ATOM 763 O O . LYS A 1 95 ? 33.305 -8.598 -48.949 1.00 82.81 95 LYS A O 1
ATOM 768 N N . ASN A 1 96 ? 31.614 -9.956 -49.518 1.00 79.81 96 ASN A N 1
ATOM 769 C CA . ASN A 1 96 ? 31.586 -9.564 -50.929 1.00 79.81 96 ASN A CA 1
ATOM 770 C C . ASN A 1 96 ? 31.335 -8.060 -51.109 1.00 79.81 96 ASN A C 1
ATOM 772 O O . ASN A 1 96 ? 31.872 -7.457 -52.029 1.00 79.81 96 ASN A O 1
ATOM 776 N N . SER A 1 97 ? 30.528 -7.431 -50.250 1.00 69.44 97 SER A N 1
ATOM 777 C CA . SER A 1 97 ? 30.300 -5.983 -50.289 1.00 69.44 97 SER A CA 1
ATOM 778 C C . SER A 1 97 ? 31.547 -5.193 -49.885 1.00 69.44 97 SER A C 1
ATOM 780 O O . SER A 1 97 ? 31.825 -4.159 -50.494 1.00 69.44 97 SER A O 1
ATOM 782 N N . ILE A 1 98 ? 32.291 -5.670 -48.882 1.00 72.88 98 ILE A N 1
ATOM 783 C CA . ILE A 1 98 ? 33.580 -5.096 -48.474 1.00 72.88 98 ILE A CA 1
ATOM 784 C C . ILE A 1 98 ? 34.593 -5.274 -49.605 1.00 72.88 98 ILE A C 1
ATOM 786 O O . ILE A 1 98 ? 35.140 -4.282 -50.073 1.00 72.88 98 ILE A O 1
ATOM 790 N N . GLU A 1 99 ? 34.750 -6.487 -50.132 1.00 79.69 99 GLU A N 1
ATOM 791 C CA . GLU A 1 99 ? 35.639 -6.785 -51.261 1.00 79.69 99 GLU A CA 1
ATOM 792 C C . GLU A 1 99 ? 35.271 -5.948 -52.499 1.00 79.69 99 GLU A C 1
ATOM 794 O O . GLU A 1 99 ? 36.137 -5.347 -53.122 1.00 79.69 99 GLU A O 1
ATOM 799 N N . ALA A 1 100 ? 33.984 -5.786 -52.823 1.00 72.81 100 ALA A N 1
ATOM 800 C CA . ALA A 1 100 ? 33.536 -4.913 -53.911 1.00 72.81 100 ALA A CA 1
ATOM 801 C C . ALA A 1 100 ? 33.783 -3.422 -53.623 1.00 72.81 100 ALA A C 1
ATOM 803 O O . ALA A 1 100 ? 33.999 -2.636 -54.546 1.00 72.81 100 ALA A O 1
ATOM 804 N N . SER A 1 101 ? 33.718 -2.990 -52.360 1.00 68.94 101 SER A N 1
ATOM 805 C CA . SER A 1 101 ? 34.098 -1.627 -51.970 1.00 68.94 101 SER A CA 1
ATOM 806 C C . SER A 1 101 ? 35.606 -1.400 -52.089 1.00 68.94 101 SER A C 1
ATOM 808 O O . SER A 1 101 ? 36.010 -0.363 -52.605 1.00 68.94 101 SER A O 1
ATOM 810 N N . GLU A 1 102 ? 36.425 -2.391 -51.735 1.00 74.25 102 GLU A N 1
ATOM 811 C CA . GLU A 1 102 ? 37.879 -2.358 -51.897 1.00 74.25 102 GLU A CA 1
ATOM 812 C C . GLU A 1 102 ? 38.284 -2.410 -53.370 1.00 74.25 102 GLU A C 1
ATOM 814 O O . GLU A 1 102 ? 39.142 -1.639 -53.776 1.00 74.25 102 GLU A O 1
ATOM 819 N N . ILE A 1 103 ? 37.625 -3.226 -54.199 1.00 74.06 103 ILE A N 1
ATOM 820 C CA . ILE A 1 103 ? 37.829 -3.246 -55.655 1.00 74.06 103 ILE A CA 1
ATOM 821 C C . ILE A 1 103 ? 37.454 -1.892 -56.261 1.00 74.06 103 ILE A C 1
ATOM 823 O O . ILE A 1 103 ? 38.215 -1.351 -57.055 1.00 74.06 103 ILE A O 1
ATOM 827 N N . ARG A 1 104 ? 36.318 -1.298 -55.868 1.00 71.50 104 ARG A N 1
ATOM 828 C CA . ARG A 1 104 ? 35.948 0.060 -56.306 1.00 71.50 104 ARG A CA 1
ATOM 829 C C . ARG A 1 104 ? 36.975 1.101 -55.871 1.00 71.50 104 ARG A C 1
ATOM 831 O O . ARG A 1 104 ? 37.278 1.989 -56.658 1.00 71.50 104 ARG A O 1
ATOM 838 N N . ARG A 1 105 ? 37.527 0.970 -54.661 1.00 64.62 105 ARG A N 1
ATOM 839 C CA . ARG A 1 105 ? 38.604 1.834 -54.169 1.00 64.62 105 ARG A CA 1
ATOM 840 C C . ARG A 1 105 ? 39.886 1.641 -54.973 1.00 64.62 105 ARG A C 1
ATOM 842 O O . ARG A 1 105 ? 40.437 2.627 -55.412 1.00 64.62 105 ARG A O 1
ATOM 849 N N . LEU A 1 106 ? 40.302 0.408 -55.254 1.00 71.88 106 LEU A N 1
ATOM 850 C CA . LEU A 1 106 ? 41.477 0.110 -56.083 1.00 71.88 106 LEU A CA 1
ATOM 851 C C . LEU A 1 106 ? 41.315 0.615 -57.526 1.00 71.88 106 LEU A C 1
ATOM 853 O O . LEU A 1 106 ? 42.270 1.102 -58.123 1.00 71.88 106 LEU A O 1
ATOM 857 N N . ILE A 1 107 ? 40.102 0.536 -58.085 1.00 68.00 107 ILE A N 1
ATOM 858 C CA . ILE A 1 107 ? 39.776 1.120 -59.394 1.00 68.00 107 ILE A CA 1
ATOM 859 C C . ILE A 1 107 ? 39.862 2.654 -59.330 1.00 68.00 107 ILE A C 1
ATOM 861 O O . ILE A 1 107 ? 40.385 3.264 -60.258 1.00 68.00 107 ILE A O 1
ATOM 865 N N . ALA A 1 108 ? 39.408 3.283 -58.243 1.00 59.00 108 ALA A N 1
ATOM 866 C CA . ALA A 1 108 ? 39.525 4.729 -58.041 1.00 59.00 108 ALA A CA 1
ATOM 867 C C . ALA A 1 108 ? 40.974 5.189 -57.768 1.00 59.00 108 ALA A C 1
ATOM 869 O O . ALA A 1 108 ? 41.396 6.202 -58.319 1.00 59.00 108 ALA A O 1
ATOM 870 N N . ASP A 1 109 ? 41.754 4.413 -57.009 1.00 49.50 109 ASP A N 1
ATOM 871 C CA . ASP A 1 109 ? 43.178 4.638 -56.716 1.00 49.50 109 ASP A CA 1
ATOM 872 C C . ASP A 1 109 ? 44.042 4.534 -57.986 1.00 49.50 109 ASP A C 1
ATOM 874 O O . ASP A 1 109 ? 45.109 5.131 -58.058 1.00 49.50 109 ASP A O 1
ATOM 878 N N . SER A 1 110 ? 43.578 3.837 -59.034 1.00 54.62 110 SER A N 1
ATOM 879 C CA . SER A 1 110 ? 44.258 3.843 -60.340 1.00 54.62 110 SER A CA 1
ATOM 880 C C . SER A 1 110 ? 44.131 5.171 -61.107 1.00 54.62 110 SER A C 1
ATOM 882 O O . SER A 1 110 ? 44.799 5.344 -62.126 1.00 54.62 110 SER A O 1
ATOM 884 N N . ALA A 1 111 ? 43.292 6.106 -60.635 1.00 52.31 111 ALA A N 1
ATOM 885 C CA . ALA A 1 111 ? 42.989 7.362 -61.320 1.00 52.31 111 ALA A CA 1
ATOM 886 C C . ALA A 1 111 ? 43.451 8.639 -60.590 1.00 52.31 111 ALA A C 1
ATOM 888 O O . ALA A 1 111 ? 43.373 9.704 -61.199 1.00 52.31 111 ALA A O 1
ATOM 889 N N . LEU A 1 112 ? 43.942 8.580 -59.347 1.00 48.19 112 LEU A N 1
ATOM 890 C CA . LEU A 1 112 ? 44.466 9.755 -58.638 1.00 48.19 112 LEU A CA 1
ATOM 891 C C . LEU A 1 112 ? 45.605 9.382 -57.677 1.00 48.19 112 LEU A C 1
ATOM 893 O O . LEU A 1 112 ? 45.374 8.855 -56.593 1.00 48.19 112 LEU A O 1
ATOM 897 N N . ASP A 1 113 ? 46.830 9.748 -58.053 1.00 46.22 113 ASP A N 1
ATOM 898 C CA . ASP A 1 113 ? 47.931 9.960 -57.114 1.00 46.22 113 ASP A CA 1
ATOM 899 C C . ASP A 1 113 ? 47.625 11.203 -56.253 1.00 46.22 113 ASP A C 1
ATOM 901 O O . ASP A 1 113 ? 48.065 12.293 -56.597 1.00 46.22 113 ASP A O 1
ATOM 905 N N . GLU A 1 114 ? 46.898 11.072 -55.136 1.00 49.38 114 GLU A N 1
ATOM 906 C CA . GLU A 1 114 ? 47.064 11.975 -53.981 1.00 49.38 114 GLU A CA 1
ATOM 907 C C . GLU A 1 114 ? 46.867 11.222 -52.648 1.00 49.38 114 GLU A C 1
ATOM 909 O O . GLU A 1 114 ? 45.830 10.590 -52.427 1.00 49.38 114 GLU A O 1
ATOM 914 N N . PRO A 1 115 ? 47.850 11.260 -51.728 1.00 50.44 115 PRO A N 1
ATOM 915 C CA . PRO A 1 115 ? 47.791 10.521 -50.479 1.00 50.44 115 PRO A CA 1
ATOM 916 C C . PRO A 1 115 ? 46.994 11.289 -49.413 1.00 50.44 115 PRO A C 1
ATOM 918 O O . PRO A 1 115 ? 47.289 12.440 -49.106 1.00 50.44 115 PRO A O 1
ATOM 921 N N . GLY A 1 116 ? 46.081 10.596 -48.728 1.00 52.72 116 GLY A N 1
ATOM 922 C CA . GLY A 1 116 ? 45.879 10.836 -47.293 1.00 52.72 116 GLY A CA 1
ATOM 923 C C . GLY A 1 116 ? 44.651 11.617 -46.823 1.00 52.72 116 GLY A C 1
ATOM 924 O O . GLY A 1 116 ? 44.584 11.908 -45.629 1.00 52.72 116 GLY A O 1
ATOM 925 N N . THR A 1 117 ? 43.650 11.901 -47.653 1.00 51.59 117 THR A N 1
ATOM 926 C CA . THR A 1 117 ? 42.410 12.520 -47.148 1.00 51.59 117 THR A CA 1
ATOM 927 C C . THR A 1 117 ? 41.404 11.434 -46.774 1.00 51.59 117 THR A C 1
ATOM 929 O O . THR A 1 117 ? 40.773 10.829 -47.640 1.00 51.59 117 THR A O 1
ATOM 932 N N . CYS A 1 118 ? 41.248 11.158 -45.472 1.00 54.78 118 CYS A N 1
ATOM 933 C CA . CYS A 1 118 ? 40.068 10.430 -45.002 1.00 54.78 118 CYS A CA 1
ATOM 934 C C . CYS A 1 118 ? 38.834 11.187 -45.515 1.00 54.78 118 CYS A C 1
ATOM 936 O O . CYS A 1 118 ? 38.752 12.394 -45.281 1.00 54.78 118 CYS A O 1
ATOM 938 N N . PRO A 1 119 ? 37.900 10.537 -46.228 1.00 66.12 119 PRO A N 1
ATOM 939 C CA . PRO A 1 119 ? 36.761 11.247 -46.786 1.00 66.12 119 PRO A CA 1
ATOM 940 C C . PRO A 1 119 ? 35.974 11.875 -45.633 1.00 66.12 119 PRO A C 1
ATOM 942 O O . PRO A 1 119 ? 35.763 11.221 -44.611 1.00 66.12 119 PRO A O 1
ATOM 945 N N . GLU A 1 120 ? 35.544 13.131 -45.775 1.00 60.38 120 GLU A N 1
ATOM 946 C CA . GLU A 1 120 ? 34.772 13.877 -44.761 1.00 60.38 120 GLU A CA 1
ATOM 947 C C . GLU A 1 120 ? 33.583 13.060 -44.218 1.00 60.38 120 GLU A C 1
ATOM 949 O O . GLU A 1 120 ? 33.224 13.151 -43.045 1.00 60.38 120 GLU A O 1
ATOM 954 N N . SER A 1 121 ? 33.044 12.156 -45.042 1.00 62.09 121 SER A N 1
ATOM 955 C CA . SER A 1 121 ? 32.018 11.181 -44.673 1.00 62.09 121 SER A CA 1
ATOM 956 C C . SER A 1 121 ? 32.406 10.252 -43.516 1.00 62.09 121 SER A C 1
ATOM 958 O O . SER A 1 121 ? 31.540 9.867 -42.737 1.00 62.09 121 SER A O 1
ATOM 960 N N . PHE A 1 122 ? 33.678 9.862 -43.387 1.00 68.62 122 PHE A N 1
ATOM 961 C CA . PHE A 1 122 ? 34.153 9.008 -42.295 1.00 68.62 122 PHE A CA 1
ATOM 962 C C . PHE A 1 122 ? 34.234 9.782 -40.976 1.00 68.62 122 PHE A C 1
ATOM 964 O O . PHE A 1 122 ? 33.839 9.253 -39.940 1.00 68.62 122 PHE A O 1
ATOM 971 N N . GLN A 1 123 ? 34.664 11.046 -41.019 1.00 72.25 123 GLN A N 1
ATOM 972 C CA . GLN A 1 123 ? 34.713 11.907 -39.837 1.00 72.25 123 GLN A CA 1
ATOM 973 C C . GLN A 1 123 ? 33.305 12.181 -39.293 1.00 72.25 123 GLN A C 1
ATOM 975 O O . GLN A 1 123 ? 33.063 12.001 -38.103 1.00 72.25 123 GLN A O 1
ATOM 980 N N . ILE A 1 124 ? 32.350 12.485 -40.180 1.00 76.62 124 ILE A N 1
ATOM 981 C CA . ILE A 1 124 ? 30.931 12.649 -39.823 1.00 76.62 124 ILE A CA 1
ATOM 982 C C . ILE A 1 124 ? 30.383 11.379 -39.157 1.00 76.62 124 ILE A C 1
ATOM 984 O O . ILE A 1 124 ? 29.636 11.455 -38.184 1.00 76.62 124 ILE A O 1
ATOM 988 N N . LEU A 1 125 ? 30.766 10.198 -39.652 1.00 73.94 125 LEU A N 1
ATOM 989 C CA . LEU A 1 125 ? 30.312 8.919 -39.105 1.00 73.94 125 LEU A CA 1
ATOM 990 C C . LEU A 1 125 ? 30.892 8.661 -37.707 1.00 73.94 125 LEU A C 1
ATOM 992 O O . LEU A 1 125 ? 30.176 8.184 -36.826 1.00 73.94 125 LEU A O 1
ATOM 996 N N . VAL A 1 126 ? 32.158 9.019 -37.479 1.00 80.25 126 VAL A N 1
ATOM 997 C CA . VAL A 1 126 ? 32.798 8.951 -36.157 1.00 80.25 126 VAL A CA 1
ATOM 998 C C . VAL A 1 126 ? 32.128 9.919 -35.182 1.00 80.25 126 VAL A C 1
ATOM 1000 O O . VAL A 1 126 ? 31.752 9.502 -34.086 1.00 80.25 126 VAL A O 1
ATOM 1003 N N . ASP A 1 127 ? 31.890 11.167 -35.582 1.00 83.00 127 ASP A N 1
ATOM 1004 C CA . ASP A 1 127 ? 31.223 12.166 -34.743 1.00 83.00 127 ASP A CA 1
ATOM 1005 C C . ASP A 1 127 ? 29.793 11.721 -34.389 1.00 83.00 127 ASP A C 1
ATOM 1007 O O . ASP A 1 127 ? 29.396 11.742 -33.219 1.00 83.00 127 ASP A O 1
ATOM 1011 N N . LEU A 1 128 ? 29.049 11.174 -35.356 1.00 86.19 128 LEU A N 1
ATOM 1012 C CA . LEU A 1 128 ? 27.736 10.577 -35.109 1.00 86.19 128 LEU A CA 1
ATOM 1013 C C . LEU A 1 128 ? 27.826 9.412 -34.108 1.00 86.19 128 LEU A C 1
ATOM 1015 O O . LEU A 1 128 ? 27.031 9.331 -33.173 1.00 86.19 128 LEU A O 1
ATOM 1019 N N . LEU A 1 129 ? 28.827 8.537 -34.231 1.00 88.19 129 LEU A N 1
ATOM 1020 C CA . LEU A 1 129 ? 29.023 7.422 -33.302 1.00 88.19 129 LEU A CA 1
ATOM 1021 C C . LEU A 1 129 ? 29.317 7.909 -31.872 1.00 88.19 129 LEU A C 1
ATOM 1023 O O . LEU A 1 129 ? 28.807 7.338 -30.900 1.00 88.19 129 LEU A O 1
ATOM 1027 N N . THR A 1 130 ? 30.109 8.976 -31.725 1.00 88.62 130 THR A N 1
ATOM 1028 C CA . THR A 1 130 ? 30.411 9.568 -30.410 1.00 88.62 130 THR A CA 1
ATOM 1029 C C . THR A 1 130 ? 29.178 10.209 -29.771 1.00 88.62 130 THR A C 1
ATOM 1031 O O . THR A 1 130 ? 28.944 10.048 -28.571 1.00 88.62 130 THR A O 1
ATOM 1034 N N . THR A 1 131 ? 28.321 10.858 -30.563 1.00 90.75 131 THR A N 1
ATOM 1035 C CA . THR A 1 131 ? 27.056 11.414 -30.057 1.00 90.75 131 THR A CA 1
ATOM 1036 C C . THR A 1 131 ? 26.073 10.316 -29.644 1.00 90.75 131 THR A C 1
ATOM 1038 O O . THR A 1 131 ? 25.482 10.385 -28.569 1.00 90.75 131 THR A O 1
ATOM 1041 N N . VAL A 1 132 ? 25.955 9.235 -30.420 1.00 89.94 132 VAL A N 1
ATOM 1042 C CA . VAL A 1 132 ? 25.100 8.087 -30.073 1.00 89.94 132 VAL A CA 1
ATOM 1043 C C . VAL A 1 132 ? 25.589 7.389 -28.802 1.00 89.94 132 VAL A C 1
ATOM 1045 O O . VAL A 1 132 ? 24.787 6.976 -27.959 1.00 89.94 132 VAL A O 1
ATOM 1048 N N . THR A 1 133 ? 26.904 7.257 -28.620 1.00 89.50 133 THR A N 1
ATOM 1049 C CA . THR A 1 133 ? 27.467 6.678 -27.390 1.00 89.50 133 THR A CA 1
ATOM 1050 C C . THR A 1 133 ? 27.263 7.586 -26.182 1.00 89.50 133 THR A C 1
ATOM 1052 O O . THR A 1 133 ? 26.887 7.083 -25.121 1.00 89.50 133 THR A O 1
ATOM 1055 N N . SER A 1 134 ? 27.410 8.905 -26.329 1.00 91.81 134 SER A N 1
ATOM 1056 C CA . SER A 1 134 ? 27.116 9.848 -25.245 1.00 91.81 134 SER A CA 1
ATOM 1057 C C . SER A 1 134 ? 25.637 9.799 -24.847 1.00 91.81 134 SER A C 1
ATOM 1059 O O . SER A 1 134 ? 25.320 9.723 -23.659 1.00 91.81 134 SER A O 1
ATOM 1061 N N . LEU A 1 135 ? 24.723 9.738 -25.814 1.00 92.38 135 LEU A N 1
ATOM 1062 C CA . LEU A 1 135 ? 23.282 9.678 -25.571 1.00 92.38 135 LEU A CA 1
ATOM 1063 C C . LEU A 1 135 ? 22.878 8.359 -24.892 1.00 92.38 135 LEU A C 1
ATOM 1065 O O . LEU A 1 135 ? 22.103 8.362 -23.936 1.00 92.38 135 LEU A O 1
ATOM 1069 N N . ASN A 1 136 ? 23.487 7.239 -25.290 1.00 91.25 136 ASN A N 1
ATOM 1070 C CA . ASN A 1 136 ? 23.326 5.956 -24.600 1.00 91.25 136 ASN A CA 1
ATOM 1071 C C . ASN A 1 136 ? 23.830 5.988 -23.148 1.00 91.25 136 ASN A C 1
ATOM 1073 O O . ASN A 1 136 ? 23.212 5.378 -22.270 1.00 91.25 136 ASN A O 1
ATOM 1077 N N . CYS A 1 137 ? 24.925 6.701 -22.866 1.00 91.19 137 CYS A N 1
ATOM 1078 C CA . CYS A 1 137 ? 25.400 6.903 -21.496 1.00 91.19 137 CYS A CA 1
ATOM 1079 C C . CYS A 1 137 ? 24.389 7.701 -20.659 1.00 91.19 137 CYS A C 1
ATOM 1081 O O . CYS A 1 137 ? 24.086 7.291 -19.537 1.00 91.19 137 CYS A O 1
ATOM 1083 N N . HIS A 1 138 ? 23.811 8.770 -21.215 1.00 91.75 138 HIS A N 1
ATOM 1084 C CA . HIS A 1 138 ? 22.768 9.553 -20.545 1.00 91.75 138 HIS A CA 1
ATOM 1085 C C . HIS A 1 138 ? 21.508 8.720 -20.283 1.00 91.75 138 HIS A C 1
ATOM 1087 O O . HIS A 1 138 ? 21.020 8.692 -19.156 1.00 91.75 138 HIS A O 1
ATOM 1093 N N . LEU A 1 139 ? 21.024 7.964 -21.276 1.00 93.56 139 LEU A N 1
ATOM 1094 C CA . LEU A 1 139 ? 19.875 7.067 -21.107 1.00 93.56 139 LEU A CA 1
ATOM 1095 C C . LEU A 1 139 ? 20.115 6.032 -20.007 1.00 93.56 139 LEU A C 1
ATOM 1097 O O . LEU A 1 139 ? 19.230 5.764 -19.197 1.00 93.56 139 LEU A O 1
ATOM 1101 N N . ARG A 1 140 ? 21.326 5.472 -19.933 1.00 92.69 140 ARG A N 1
ATOM 1102 C CA . ARG A 1 140 ? 21.695 4.547 -18.857 1.00 92.69 140 ARG A CA 1
ATOM 1103 C C . ARG A 1 140 ? 21.693 5.231 -17.487 1.00 92.69 140 ARG A C 1
ATOM 1105 O O . ARG A 1 140 ? 21.310 4.585 -16.515 1.00 92.69 140 ARG A O 1
ATOM 1112 N N . GLY A 1 141 ? 22.110 6.495 -17.406 1.00 95.25 141 GLY A N 1
ATOM 1113 C CA . GLY A 1 141 ? 22.016 7.311 -16.191 1.00 95.25 141 GLY A CA 1
ATOM 1114 C C . GLY A 1 141 ? 20.567 7.487 -15.739 1.00 95.25 141 GLY A C 1
ATOM 1115 O O . GLY A 1 141 ? 20.220 7.087 -14.632 1.00 95.25 141 GLY A O 1
ATOM 1116 N N . VAL A 1 142 ? 19.698 7.944 -16.644 1.00 93.94 142 VAL A N 1
ATOM 1117 C CA . VAL A 1 142 ? 18.263 8.132 -16.369 1.00 93.94 142 VAL A CA 1
ATOM 1118 C C . VAL 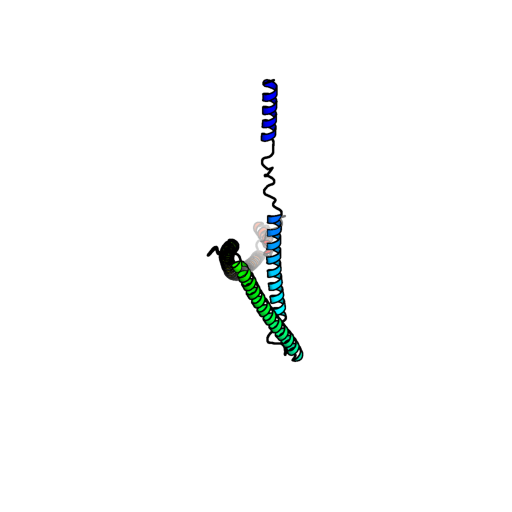A 1 142 ? 17.590 6.824 -15.947 1.00 93.94 142 VAL A C 1
ATOM 1120 O O . VAL A 1 142 ? 16.821 6.803 -14.990 1.00 93.94 142 VAL A O 1
ATOM 1123 N N . LEU A 1 143 ? 17.897 5.702 -16.605 1.00 92.19 143 LEU A N 1
ATOM 1124 C CA . LEU A 1 143 ? 17.345 4.396 -16.228 1.00 92.19 143 LEU A CA 1
ATOM 1125 C C . LEU A 1 143 ? 17.796 3.941 -14.832 1.00 92.19 143 LEU A C 1
ATOM 1127 O O . LEU A 1 143 ? 17.028 3.278 -14.133 1.00 92.19 143 LEU A O 1
ATOM 1131 N N . LYS A 1 144 ? 19.020 4.285 -14.409 1.00 94.38 144 LYS A N 1
ATOM 1132 C CA . LYS A 1 144 ? 19.482 4.022 -13.038 1.00 94.38 144 LYS A CA 1
ATOM 1133 C C . LYS A 1 144 ? 18.718 4.873 -12.028 1.00 94.38 144 LYS A C 1
ATOM 1135 O O . LYS A 1 144 ? 18.197 4.318 -11.071 1.00 94.38 144 LYS A O 1
ATOM 1140 N N . GLU A 1 145 ? 18.560 6.168 -12.281 1.00 93.38 145 GLU A N 1
ATOM 1141 C CA . GLU A 1 145 ? 17.778 7.053 -11.406 1.00 93.38 145 GLU A CA 1
ATOM 1142 C C . GLU A 1 145 ? 16.309 6.610 -11.303 1.00 93.38 145 GLU A C 1
ATOM 1144 O O . GLU A 1 145 ? 15.735 6.570 -10.214 1.00 93.38 145 GLU A O 1
ATOM 1149 N N . GLN A 1 146 ? 15.696 6.192 -12.415 1.00 91.19 146 GLN A N 1
ATOM 1150 C CA . GLN A 1 146 ? 14.343 5.626 -12.414 1.00 91.19 146 GLN A CA 1
ATOM 1151 C C . GLN A 1 146 ? 14.251 4.329 -11.605 1.00 91.19 146 GLN A C 1
ATOM 1153 O O . GLN A 1 146 ? 13.275 4.108 -10.888 1.00 91.19 146 GLN A O 1
ATOM 1158 N N . ARG A 1 147 ? 15.268 3.466 -11.684 1.00 93.12 147 ARG A N 1
ATOM 1159 C CA . ARG A 1 147 ? 15.342 2.263 -10.851 1.00 93.12 147 ARG A CA 1
ATOM 1160 C C . ARG A 1 147 ? 15.460 2.620 -9.369 1.00 93.12 147 ARG A C 1
ATOM 1162 O O . ARG A 1 147 ? 14.747 2.034 -8.558 1.00 93.12 147 ARG A O 1
ATOM 1169 N N . ASP A 1 148 ? 16.332 3.555 -9.018 1.00 95.00 148 ASP A N 1
ATOM 1170 C CA . ASP A 1 148 ? 16.593 3.924 -7.625 1.00 95.00 148 ASP A CA 1
ATOM 1171 C C . ASP A 1 148 ? 15.381 4.621 -6.996 1.00 95.00 148 ASP A C 1
ATOM 1173 O O . ASP A 1 148 ? 14.987 4.302 -5.874 1.00 95.00 148 ASP A O 1
ATOM 1177 N N . THR A 1 149 ? 14.711 5.499 -7.745 1.00 93.81 149 THR A N 1
ATOM 1178 C CA . THR A 1 149 ? 13.439 6.108 -7.322 1.00 93.81 149 THR A CA 1
ATOM 1179 C C . THR A 1 149 ? 12.332 5.066 -7.166 1.00 93.81 149 THR A C 1
ATOM 1181 O O . THR A 1 149 ? 11.605 5.096 -6.173 1.00 93.81 149 THR A O 1
ATOM 1184 N N . ALA A 1 150 ? 12.225 4.092 -8.076 1.00 92.19 150 ALA A N 1
ATOM 1185 C CA . ALA A 1 150 ? 11.277 2.990 -7.928 1.00 92.19 150 ALA A CA 1
ATOM 1186 C C . ALA A 1 150 ? 11.554 2.160 -6.662 1.00 92.19 150 ALA A C 1
ATOM 1188 O O . ALA A 1 150 ? 10.615 1.829 -5.935 1.00 92.19 150 ALA A O 1
ATOM 1189 N N . LEU A 1 151 ? 12.824 1.877 -6.354 1.00 94.44 151 LEU A N 1
ATOM 1190 C CA . LEU A 1 151 ? 13.210 1.187 -5.120 1.00 94.44 151 LEU A CA 1
ATOM 1191 C C . LEU A 1 151 ? 12.800 1.990 -3.878 1.00 94.44 151 LEU A C 1
ATOM 1193 O O . LEU A 1 151 ? 12.106 1.452 -3.013 1.00 94.44 151 LEU A O 1
ATOM 1197 N N . GLN A 1 152 ? 13.099 3.291 -3.837 1.00 96.00 152 GLN A N 1
ATOM 1198 C CA . GLN A 1 152 ? 12.684 4.172 -2.737 1.00 96.00 152 GLN A CA 1
ATOM 1199 C C . GLN A 1 152 ? 11.160 4.193 -2.544 1.00 96.00 152 GLN A C 1
ATOM 1201 O O . GLN A 1 152 ? 10.676 4.134 -1.412 1.00 96.00 152 GLN A O 1
ATOM 1206 N N . ILE A 1 153 ? 10.385 4.221 -3.635 1.00 92.75 153 ILE A N 1
ATOM 1207 C CA . ILE A 1 153 ? 8.918 4.142 -3.575 1.00 92.75 153 ILE A CA 1
ATOM 1208 C C . ILE A 1 153 ? 8.476 2.812 -2.954 1.00 92.75 153 ILE A C 1
ATOM 1210 O O . ILE A 1 153 ? 7.582 2.795 -2.103 1.00 92.75 153 ILE A O 1
ATOM 1214 N N . THR A 1 154 ? 9.090 1.693 -3.352 1.00 94.31 154 THR A N 1
ATOM 1215 C CA . THR A 1 154 ? 8.733 0.381 -2.794 1.00 94.31 154 THR A CA 1
ATOM 1216 C C . THR A 1 154 ? 9.061 0.265 -1.311 1.00 94.31 154 THR A C 1
ATOM 1218 O O . THR A 1 154 ? 8.243 -0.264 -0.557 1.00 94.31 154 THR A O 1
ATOM 1221 N N . ASP A 1 155 ? 10.192 0.805 -0.865 1.00 96.31 155 ASP A N 1
ATOM 1222 C CA . ASP A 1 155 ? 10.574 0.771 0.546 1.00 96.31 155 ASP A CA 1
ATOM 1223 C C . ASP A 1 155 ? 9.676 1.680 1.383 1.00 96.31 155 ASP A C 1
ATOM 1225 O O . ASP A 1 155 ? 9.135 1.247 2.404 1.00 96.31 155 ASP A O 1
ATOM 1229 N N . ARG A 1 156 ? 9.368 2.885 0.889 1.00 95.25 156 ARG A N 1
ATOM 1230 C CA . ARG A 1 156 ? 8.414 3.772 1.560 1.00 95.25 156 ARG A CA 1
ATOM 1231 C C . ARG A 1 156 ? 7.023 3.151 1.667 1.00 95.25 156 ARG A C 1
ATOM 1233 O O . ARG A 1 156 ? 6.343 3.319 2.679 1.00 95.25 156 ARG A O 1
ATOM 1240 N N . ARG A 1 157 ? 6.593 2.402 0.648 1.00 94.75 157 ARG A N 1
ATOM 1241 C CA . ARG A 1 157 ? 5.327 1.660 0.680 1.00 94.75 157 ARG A CA 1
ATOM 1242 C C . ARG A 1 157 ? 5.325 0.592 1.777 1.00 94.75 157 ARG A C 1
ATOM 1244 O O . ARG A 1 157 ? 4.326 0.491 2.486 1.00 94.75 157 ARG A O 1
ATOM 1251 N N . LYS A 1 158 ? 6.421 -0.156 1.954 1.00 95.44 158 LYS A N 1
ATOM 1252 C CA . LYS A 1 158 ? 6.555 -1.143 3.043 1.00 95.44 158 LYS A CA 1
ATOM 1253 C C . LYS A 1 158 ? 6.496 -0.476 4.420 1.00 95.44 158 LYS A C 1
ATOM 1255 O O . LYS A 1 158 ? 5.771 -0.947 5.290 1.00 95.44 158 LYS A O 1
ATOM 1260 N N . GLU A 1 159 ? 7.190 0.649 4.607 1.00 95.88 159 GLU A N 1
ATOM 1261 C CA . GLU A 1 159 ? 7.139 1.410 5.866 1.00 95.88 159 GLU A CA 1
ATOM 1262 C C . GLU A 1 159 ? 5.718 1.877 6.203 1.00 95.88 159 GLU A C 1
ATOM 1264 O O . GLU A 1 159 ? 5.275 1.772 7.347 1.00 95.88 159 GLU A O 1
ATOM 1269 N N . LEU A 1 160 ? 4.988 2.394 5.210 1.00 95.25 160 LEU A N 1
ATOM 1270 C CA . LEU A 1 160 ? 3.607 2.838 5.395 1.00 95.25 160 LEU A CA 1
ATOM 1271 C C . LEU A 1 160 ? 2.666 1.673 5.708 1.00 95.25 160 LEU A C 1
ATOM 1273 O O . LEU A 1 160 ? 1.785 1.825 6.550 1.00 95.25 160 LEU A O 1
ATOM 1277 N N . GLN A 1 161 ? 2.861 0.513 5.078 1.00 95.31 161 GLN A N 1
ATOM 1278 C CA . GLN A 1 161 ? 2.100 -0.695 5.401 1.00 95.31 161 GLN A CA 1
ATOM 1279 C C . GLN A 1 161 ? 2.318 -1.129 6.851 1.00 95.31 161 GLN A C 1
ATOM 1281 O O . GLN A 1 161 ? 1.346 -1.426 7.542 1.00 95.31 161 GLN A O 1
ATOM 1286 N N . LEU A 1 162 ? 3.564 -1.101 7.331 1.00 96.62 162 LEU A N 1
ATOM 1287 C CA . LEU A 1 162 ? 3.883 -1.445 8.716 1.00 96.62 162 LEU A CA 1
ATOM 1288 C C . LEU A 1 162 ? 3.262 -0.445 9.700 1.00 96.62 162 LEU A C 1
ATOM 1290 O O . LEU A 1 162 ? 2.626 -0.848 10.668 1.00 96.62 162 LEU A O 1
ATOM 1294 N N . LYS A 1 163 ? 3.351 0.862 9.420 1.00 96.62 163 LYS A N 1
ATOM 1295 C CA . LYS A 1 163 ? 2.682 1.885 10.242 1.00 96.62 163 LYS A CA 1
ATOM 1296 C C . LYS A 1 163 ? 1.170 1.688 10.287 1.00 96.62 163 LYS A C 1
ATOM 1298 O O . LYS A 1 163 ? 0.578 1.796 11.353 1.00 96.62 163 LYS A O 1
ATOM 1303 N N . LEU A 1 164 ? 0.546 1.393 9.149 1.00 96.31 164 LEU A N 1
ATOM 1304 C CA . LEU A 1 164 ? -0.893 1.150 9.067 1.00 96.31 164 LEU A CA 1
ATOM 1305 C C . LEU A 1 164 ? -1.306 -0.078 9.882 1.00 96.31 164 LEU A C 1
ATOM 1307 O O . LEU A 1 164 ? -2.344 -0.043 10.538 1.00 96.31 164 LEU A O 1
ATOM 1311 N N . GLN A 1 165 ? -0.493 -1.133 9.871 1.00 96.25 165 GLN A N 1
ATOM 1312 C CA . GLN A 1 165 ? -0.722 -2.307 10.705 1.00 96.25 165 GLN A CA 1
ATOM 1313 C C . GLN A 1 165 ? -0.645 -1.956 12.199 1.00 96.25 165 GLN A C 1
ATOM 1315 O O . GLN A 1 165 ? -1.584 -2.247 12.934 1.00 96.25 165 GLN A O 1
ATOM 1320 N N . ASN A 1 166 ? 0.384 -1.215 12.618 1.00 96.94 166 ASN A N 1
ATOM 1321 C CA . ASN A 1 166 ? 0.515 -0.762 14.007 1.00 96.94 166 ASN A CA 1
ATOM 1322 C C . ASN A 1 166 ? -0.661 0.128 14.446 1.00 96.94 166 ASN A C 1
ATOM 1324 O O . ASN A 1 166 ? -1.149 0.011 15.566 1.00 96.94 166 ASN A O 1
ATOM 1328 N N . TYR A 1 167 ? -1.145 1.019 13.572 1.00 95.88 167 TYR A N 1
ATOM 1329 C CA . TYR A 1 167 ? -2.311 1.853 13.883 1.00 95.88 167 TYR A CA 1
ATOM 1330 C C . TYR A 1 167 ? -3.591 1.036 14.047 1.00 95.88 167 TYR A C 1
ATOM 1332 O O . TYR A 1 167 ? -4.397 1.354 14.916 1.00 95.88 167 TYR A O 1
ATOM 1340 N N . LYS A 1 168 ? -3.781 -0.018 13.247 1.00 95.88 168 LYS A N 1
ATOM 1341 C CA . LYS A 1 168 ? -4.914 -0.936 13.427 1.00 95.88 168 LYS A CA 1
ATOM 1342 C C . LYS A 1 168 ? -4.847 -1.642 14.776 1.00 95.88 168 LYS A C 1
ATOM 1344 O O . LYS A 1 168 ? -5.861 -1.729 15.454 1.00 95.88 168 LYS A O 1
ATOM 1349 N N . GLU A 1 169 ? -3.666 -2.107 15.170 1.00 95.88 169 GLU A N 1
ATOM 1350 C CA . GLU A 1 169 ? -3.461 -2.767 16.463 1.00 95.88 169 GLU A CA 1
ATOM 1351 C C . GLU A 1 169 ? -3.740 -1.821 17.636 1.00 95.88 169 GLU A C 1
ATOM 1353 O O . GLU A 1 169 ? -4.450 -2.197 18.565 1.00 95.88 169 GLU A O 1
ATOM 1358 N N . LEU A 1 170 ? -3.271 -0.572 17.559 1.00 96.81 170 LEU A N 1
ATOM 1359 C CA . LEU A 1 170 ? -3.582 0.461 18.554 1.00 96.81 170 LEU A CA 1
ATOM 1360 C C . LEU A 1 170 ? -5.080 0.761 18.641 1.00 96.81 170 LEU A C 1
ATOM 1362 O O . LEU A 1 170 ? -5.601 0.936 19.738 1.00 96.81 170 LEU A O 1
ATOM 1366 N N . LEU A 1 171 ? -5.772 0.818 17.502 1.00 95.31 171 LEU A N 1
ATOM 1367 C CA . LEU A 1 171 ? -7.206 1.096 17.474 1.00 95.31 171 LEU A CA 1
ATOM 1368 C C . LEU A 1 171 ? -8.009 -0.043 18.113 1.00 95.31 171 LEU A C 1
ATOM 1370 O O . LEU A 1 171 ? -8.900 0.218 18.911 1.00 95.31 171 LEU A O 1
ATOM 1374 N N . VAL A 1 172 ? -7.634 -1.296 17.840 1.00 95.75 172 VAL A N 1
ATOM 1375 C CA . VAL A 1 172 ? -8.227 -2.471 18.497 1.00 95.75 172 VAL A CA 1
ATOM 1376 C C . VAL A 1 172 ? -7.952 -2.463 20.003 1.00 95.75 172 VAL A C 1
ATOM 1378 O O . VAL A 1 172 ? -8.860 -2.726 20.785 1.00 95.75 172 VAL A O 1
ATOM 1381 N N . ALA A 1 173 ? -6.727 -2.134 20.427 1.00 93.81 173 ALA A N 1
ATOM 1382 C CA . ALA A 1 173 ? -6.398 -2.021 21.849 1.00 93.81 173 ALA A CA 1
ATOM 1383 C C . ALA A 1 173 ? -7.247 -0.942 22.540 1.00 93.81 173 ALA A C 1
ATOM 1385 O O . ALA A 1 173 ? -7.811 -1.185 23.602 1.00 93.81 173 ALA A O 1
ATOM 1386 N N . GLN A 1 174 ? -7.419 0.214 21.895 1.00 93.56 174 GLN A N 1
ATOM 1387 C CA . GLN A 1 174 ? -8.272 1.277 22.413 1.00 93.56 174 GLN A CA 1
ATOM 1388 C C . GLN A 1 174 ? -9.743 0.842 22.493 1.00 93.56 174 GLN A C 1
ATOM 1390 O O . GLN A 1 174 ? -10.404 1.115 23.488 1.00 93.56 174 GLN A O 1
ATOM 1395 N N . GLU A 1 175 ? -10.279 0.152 21.486 1.00 91.12 175 GLU A N 1
ATOM 1396 C CA . GLU A 1 175 ? -11.652 -0.368 21.542 1.00 91.12 175 GLU A CA 1
ATOM 1397 C C . GLU A 1 175 ? -11.856 -1.346 22.708 1.00 91.12 175 GLU A C 1
ATOM 1399 O O . GLU A 1 175 ? -12.888 -1.284 23.381 1.00 91.12 175 GLU A O 1
ATOM 1404 N N . LEU A 1 176 ? -10.872 -2.208 22.982 1.00 93.44 176 LEU A N 1
ATOM 1405 C CA . LEU A 1 176 ? -10.902 -3.127 24.120 1.00 93.44 176 LEU A CA 1
ATOM 1406 C C . LEU A 1 176 ? -10.890 -2.376 25.457 1.00 93.44 176 LEU A C 1
ATOM 1408 O O . LEU A 1 176 ? -11.747 -2.643 26.298 1.00 93.44 176 LEU A O 1
ATOM 1412 N N . ASP A 1 177 ? -10.013 -1.384 25.626 1.00 92.25 177 ASP A N 1
ATOM 1413 C CA . ASP A 1 177 ? -9.962 -0.562 26.845 1.00 92.25 177 ASP A CA 1
ATOM 1414 C C . ASP A 1 177 ? -11.305 0.142 27.109 1.00 92.25 177 ASP A C 1
ATOM 1416 O O . ASP A 1 177 ? -11.797 0.197 28.239 1.00 92.25 177 ASP A O 1
ATOM 1420 N N . TRP A 1 178 ? -11.945 0.664 26.057 1.00 90.00 178 TRP A N 1
ATOM 1421 C CA . TRP A 1 178 ? -13.256 1.309 26.168 1.00 90.00 178 TRP A CA 1
ATOM 1422 C C . TRP A 1 178 ? -14.348 0.321 26.583 1.00 90.00 178 TRP A C 1
ATOM 1424 O O . TRP A 1 178 ? -15.203 0.663 27.403 1.00 90.00 178 TRP A O 1
ATOM 1434 N N . GLN A 1 179 ? -14.316 -0.904 26.054 1.00 91.19 179 GLN A N 1
ATOM 1435 C CA . GLN A 1 179 ? -15.237 -1.965 26.459 1.00 91.19 179 GLN A CA 1
ATOM 1436 C C . GLN A 1 179 ? -15.020 -2.369 27.920 1.00 91.19 179 GLN A C 1
ATOM 1438 O O . GLN A 1 179 ? -15.991 -2.492 28.667 1.00 91.19 179 GLN A O 1
ATOM 1443 N N . GLU A 1 180 ? -13.771 -2.527 28.358 1.00 91.88 180 GLU A N 1
ATOM 1444 C CA . GLU A 1 180 ? -13.450 -2.854 29.749 1.00 91.88 180 GLU A CA 1
ATOM 1445 C C . GLU A 1 180 ? -13.912 -1.759 30.712 1.00 91.88 180 GLU A C 1
ATOM 1447 O O . GLU A 1 180 ? -14.551 -2.055 31.727 1.00 91.88 180 GLU A O 1
ATOM 1452 N N . HIS A 1 181 ? -13.673 -0.489 30.374 1.00 90.31 181 HIS A N 1
ATOM 1453 C CA . HIS A 1 181 ? -14.164 0.641 31.157 1.00 90.31 181 HIS A CA 1
ATOM 1454 C C . HIS A 1 181 ? -15.694 0.696 31.212 1.00 90.31 181 HIS A C 1
ATOM 1456 O O . HIS A 1 181 ? -16.248 0.915 32.292 1.00 90.31 181 HIS A O 1
ATOM 1462 N N . ALA A 1 182 ? -16.385 0.459 30.094 1.00 88.06 182 ALA A N 1
ATOM 1463 C CA . ALA A 1 182 ? -17.846 0.425 30.058 1.00 88.06 182 ALA A CA 1
ATOM 1464 C C . ALA A 1 182 ? -18.408 -0.695 30.949 1.00 88.06 182 ALA A C 1
ATOM 1466 O O . ALA A 1 182 ? -19.293 -0.452 31.772 1.00 88.06 182 ALA A O 1
ATOM 1467 N N . VAL A 1 183 ? -17.842 -1.903 30.857 1.00 91.25 183 VAL A N 1
ATOM 1468 C CA . VAL A 1 183 ? -18.227 -3.043 31.705 1.00 91.25 183 VAL A CA 1
ATOM 1469 C C . VAL A 1 183 ? -17.921 -2.763 33.180 1.00 91.25 183 VAL A C 1
ATOM 1471 O O . VAL A 1 183 ? -18.720 -3.111 34.052 1.00 91.25 183 VAL A O 1
ATOM 1474 N N . GLY A 1 184 ? -16.790 -2.120 33.484 1.00 91.00 184 GLY A N 1
ATOM 1475 C CA . GLY A 1 184 ? -16.428 -1.698 34.838 1.00 91.00 184 GLY A CA 1
ATOM 1476 C C . GLY A 1 184 ? -17.449 -0.728 35.437 1.00 91.00 184 GLY A C 1
ATOM 1477 O O . GLY A 1 184 ? -17.980 -0.984 36.519 1.00 91.00 184 GLY A O 1
ATOM 1478 N N . GLN A 1 185 ? -17.798 0.331 34.702 1.00 89.44 185 GLN A N 1
ATOM 1479 C CA . GLN A 1 185 ? -18.810 1.306 35.123 1.00 89.44 185 GLN A CA 1
ATOM 1480 C C . GLN A 1 185 ? -20.196 0.677 35.290 1.00 89.44 185 GLN A C 1
ATOM 1482 O O . GLN A 1 185 ? -20.926 1.008 36.226 1.00 89.44 185 GLN A O 1
ATOM 1487 N N . GLU A 1 186 ? -20.580 -0.246 34.408 1.00 87.38 186 GLU A N 1
ATOM 1488 C CA . GLU A 1 186 ? -21.854 -0.953 34.524 1.00 87.38 186 GLU A CA 1
ATOM 1489 C C . GLU A 1 186 ? -21.901 -1.814 35.794 1.00 87.38 186 GLU A C 1
ATOM 1491 O O . GLU A 1 186 ? -22.889 -1.776 36.533 1.00 87.38 186 GLU A O 1
ATOM 1496 N N . ARG A 1 187 ? -20.813 -2.527 36.115 1.00 89.12 187 ARG A N 1
ATOM 1497 C CA . ARG A 1 187 ? -20.696 -3.294 37.366 1.00 89.12 187 ARG A CA 1
ATOM 1498 C C . ARG A 1 187 ? -20.817 -2.399 38.596 1.00 89.12 187 ARG A C 1
ATOM 1500 O O . ARG A 1 187 ? -21.598 -2.721 39.494 1.00 89.12 187 ARG A O 1
ATOM 1507 N N . GLU A 1 188 ? -20.113 -1.270 38.624 1.00 91.19 188 GLU A N 1
ATOM 1508 C CA . GLU A 1 188 ? -20.210 -0.298 39.720 1.00 91.19 188 GLU A CA 1
ATOM 1509 C C . GLU A 1 188 ? -21.637 0.247 39.875 1.00 91.19 188 GLU A C 1
ATOM 1511 O O . GLU A 1 188 ? -22.178 0.282 40.984 1.00 91.19 188 GLU A O 1
ATOM 1516 N N . ASN A 1 189 ? -22.300 0.590 38.768 1.00 89.56 189 ASN A N 1
ATOM 1517 C CA . ASN A 1 189 ? -23.690 1.045 38.774 1.00 89.56 189 ASN A CA 1
ATOM 1518 C C . ASN A 1 189 ? -24.656 -0.027 39.298 1.00 89.56 189 ASN A C 1
ATOM 1520 O O . ASN A 1 189 ? -25.560 0.282 40.082 1.00 89.56 189 ASN A O 1
ATOM 1524 N N . ILE A 1 190 ? -24.467 -1.294 38.918 1.00 90.06 190 ILE A N 1
ATOM 1525 C CA . ILE A 1 190 ? -25.261 -2.416 39.436 1.00 90.06 190 ILE A CA 1
ATOM 1526 C C . ILE A 1 190 ? -25.068 -2.556 40.951 1.00 90.06 190 ILE A C 1
ATOM 1528 O O . ILE A 1 190 ? -26.046 -2.748 41.681 1.00 90.06 190 ILE A O 1
ATOM 1532 N N . GLU A 1 191 ? -23.837 -2.442 41.451 1.00 91.88 191 GLU A N 1
ATOM 1533 C CA . GLU A 1 191 ? -23.569 -2.483 42.890 1.00 91.88 191 GLU A CA 1
ATOM 1534 C C . GLU A 1 191 ? -24.210 -1.315 43.640 1.00 91.88 191 GLU A C 1
ATOM 1536 O O . GLU A 1 191 ? -24.842 -1.522 44.681 1.00 91.88 191 GLU A O 1
ATOM 1541 N N . LEU A 1 192 ? -24.094 -0.094 43.114 1.00 91.25 192 LEU A N 1
ATOM 1542 C CA . LEU A 1 192 ? -24.731 1.089 43.688 1.00 91.25 192 LEU A CA 1
ATOM 1543 C C . LEU A 1 192 ? -26.251 0.925 43.734 1.00 91.25 192 LEU A C 1
ATOM 1545 O O . LEU A 1 192 ? -26.861 1.166 44.779 1.00 91.25 192 LEU A O 1
ATOM 1549 N N . LYS A 1 193 ? -26.861 0.429 42.652 1.00 89.31 193 LYS A N 1
ATOM 1550 C CA . LYS A 1 193 ? -28.300 0.150 42.588 1.00 89.31 193 LYS A CA 1
ATOM 1551 C C . LYS A 1 193 ? -28.723 -0.873 43.641 1.00 89.31 193 LYS A C 1
ATOM 1553 O O . LYS A 1 193 ? -29.697 -0.628 44.350 1.00 89.31 193 LYS A O 1
ATOM 1558 N N . LYS A 1 194 ? -27.968 -1.964 43.818 1.00 91.31 194 LYS A N 1
ATOM 1559 C CA . LYS A 1 194 ? -28.216 -2.959 44.881 1.00 91.31 194 LYS A CA 1
ATOM 1560 C C . LYS A 1 194 ? -28.109 -2.343 46.280 1.00 91.31 194 LYS A C 1
ATOM 1562 O O . LYS A 1 194 ? -28.978 -2.566 47.120 1.00 91.31 194 LYS A O 1
ATOM 1567 N N . ARG A 1 195 ? -27.081 -1.525 46.545 1.00 91.69 195 ARG A N 1
ATOM 1568 C CA . ARG A 1 195 ? -26.921 -0.832 47.840 1.00 91.69 195 ARG A CA 1
ATOM 1569 C C . ARG A 1 195 ? -28.079 0.130 48.115 1.00 91.69 195 ARG A C 1
ATOM 1571 O O . ARG A 1 195 ? -28.551 0.203 49.249 1.00 91.69 195 ARG A O 1
ATOM 1578 N N . LEU A 1 196 ? -28.538 0.859 47.099 1.00 89.25 196 LEU A N 1
ATOM 1579 C CA . LEU A 1 196 ? -29.688 1.757 47.205 1.00 89.25 196 LEU A CA 1
ATOM 1580 C C . LEU A 1 196 ? -30.991 0.986 47.439 1.00 89.25 196 LEU A C 1
ATOM 1582 O O . LEU A 1 196 ? -31.758 1.383 48.313 1.00 89.25 196 LEU A O 1
ATOM 1586 N N . GLN A 1 197 ? -31.207 -0.136 46.746 1.00 87.50 197 GLN A N 1
ATOM 1587 C CA . GLN A 1 197 ? -32.357 -1.018 46.981 1.00 87.50 19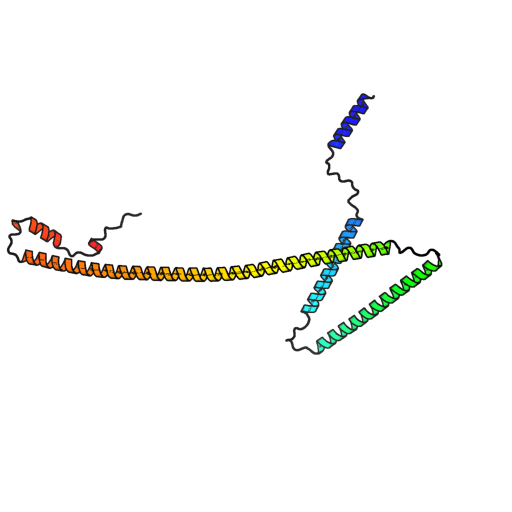7 GLN A CA 1
ATOM 1588 C C . GLN A 1 197 ? -32.404 -1.501 48.432 1.00 87.50 197 GLN A C 1
ATOM 1590 O O . GLN A 1 197 ? -33.418 -1.312 49.095 1.00 87.50 197 GLN A O 1
ATOM 1595 N N . LEU A 1 198 ? -31.287 -1.998 48.973 1.00 90.19 198 LEU A N 1
ATOM 1596 C CA . LEU A 1 198 ? -31.214 -2.433 50.373 1.00 90.19 198 LEU A CA 1
ATOM 1597 C C . LEU A 1 198 ? -31.510 -1.296 51.364 1.00 90.19 198 LEU A C 1
ATOM 1599 O O . LEU A 1 198 ? -32.169 -1.505 52.382 1.00 90.19 198 LEU A O 1
ATOM 1603 N N . LYS A 1 199 ? -31.021 -0.076 51.101 1.00 89.06 199 LYS A N 1
ATOM 1604 C CA . LYS A 1 199 ? -31.340 1.095 51.938 1.00 89.06 199 LYS A CA 1
ATOM 1605 C C . LYS A 1 199 ? -32.830 1.438 51.879 1.00 89.06 199 LYS A C 1
ATOM 1607 O O . LYS A 1 199 ? -33.413 1.775 52.907 1.00 89.06 199 LYS A O 1
ATOM 1612 N N . LEU A 1 200 ? -33.433 1.340 50.700 1.00 86.81 200 LEU A N 1
ATOM 1613 C CA . LEU A 1 200 ? -34.837 1.658 50.462 1.00 86.81 200 LEU A CA 1
ATOM 1614 C C . LEU A 1 200 ? -35.770 0.612 51.092 1.00 86.81 200 LEU A C 1
ATOM 1616 O O . LEU A 1 200 ? -36.750 0.983 51.731 1.00 86.81 200 LEU A O 1
ATOM 1620 N N . GLU A 1 201 ? -35.412 -0.673 51.031 1.00 86.75 201 GLU A N 1
ATOM 1621 C CA . GLU A 1 201 ? -36.085 -1.752 51.766 1.00 86.75 201 GLU A CA 1
ATOM 1622 C C . GLU A 1 201 ? -36.061 -1.508 53.278 1.00 86.75 201 GLU A C 1
ATOM 1624 O O . GLU A 1 201 ? -37.107 -1.551 53.925 1.00 86.75 201 GLU A O 1
ATOM 1629 N N . LYS A 1 202 ? -34.894 -1.167 53.847 1.00 87.56 202 LYS A N 1
ATOM 1630 C CA . LYS A 1 202 ? -34.776 -0.823 55.276 1.00 87.56 202 LYS A CA 1
ATOM 1631 C C . LYS A 1 202 ? -35.670 0.356 55.659 1.00 87.56 202 LYS A C 1
ATOM 1633 O O . LYS A 1 202 ? -36.316 0.318 56.704 1.00 87.56 202 LYS A O 1
ATOM 1638 N N . LEU A 1 203 ? -35.721 1.390 54.820 1.00 87.44 203 LEU A N 1
ATOM 1639 C CA . LEU A 1 203 ? -36.562 2.565 55.050 1.00 87.44 203 LEU A CA 1
ATOM 1640 C C . LEU A 1 203 ? -38.052 2.194 54.986 1.00 87.44 203 LEU A C 1
ATOM 1642 O O . LEU A 1 203 ? -38.817 2.604 55.855 1.00 87.44 203 LEU A O 1
ATOM 1646 N N . ASN A 1 204 ? -38.457 1.360 54.024 1.00 84.75 204 ASN A N 1
ATOM 1647 C CA . ASN A 1 204 ? -39.826 0.854 53.928 1.00 84.75 204 ASN A CA 1
ATOM 1648 C C . ASN A 1 204 ? -40.217 0.016 55.154 1.00 84.75 204 ASN A C 1
ATOM 1650 O O . ASN A 1 204 ? -41.292 0.230 55.709 1.00 84.75 204 ASN A O 1
ATOM 1654 N N . VAL A 1 205 ? -39.338 -0.870 55.639 1.00 87.38 205 VAL A N 1
ATOM 1655 C CA . VAL A 1 205 ? -39.571 -1.622 56.885 1.00 87.38 205 VAL A CA 1
ATOM 1656 C C . VAL A 1 205 ? -39.724 -0.672 58.073 1.00 87.38 205 VAL A C 1
ATOM 1658 O O . VAL A 1 205 ? -40.679 -0.799 58.834 1.00 87.38 205 VAL A O 1
ATOM 1661 N N . MET A 1 206 ? -38.838 0.320 58.214 1.00 84.06 206 MET A N 1
ATOM 1662 C CA . MET A 1 206 ? -38.932 1.316 59.286 1.00 84.06 206 MET A CA 1
ATOM 1663 C C . MET A 1 206 ? -40.240 2.114 59.214 1.00 84.06 206 MET A C 1
ATOM 1665 O O . MET A 1 206 ? -40.863 2.367 60.240 1.00 84.06 206 MET A O 1
ATOM 1669 N N . ARG A 1 207 ? -40.683 2.471 58.006 1.00 79.31 207 ARG A N 1
ATOM 1670 C CA . ARG A 1 207 ? -41.939 3.186 57.760 1.00 79.31 207 ARG A CA 1
ATOM 1671 C C . ARG A 1 207 ? -43.153 2.343 58.163 1.00 79.31 207 ARG A C 1
ATOM 1673 O O . ARG A 1 207 ? -44.007 2.847 58.883 1.00 79.31 207 ARG A O 1
ATOM 1680 N N . ILE A 1 208 ? -43.191 1.062 57.787 1.00 82.69 208 ILE A N 1
ATOM 1681 C CA . ILE A 1 208 ? -44.239 0.118 58.221 1.00 82.69 208 ILE A CA 1
ATOM 1682 C C . ILE A 1 208 ? -44.242 -0.012 59.747 1.00 82.69 208 ILE A C 1
ATOM 1684 O O . ILE A 1 208 ? -45.296 0.067 60.372 1.00 82.69 208 ILE A O 1
ATOM 1688 N N . LEU A 1 209 ? -43.065 -0.171 60.359 1.00 83.12 209 LEU A N 1
ATOM 1689 C CA . LEU A 1 209 ? -42.936 -0.252 61.813 1.00 83.12 209 LEU A CA 1
ATOM 1690 C C . LEU A 1 209 ? -43.424 1.027 62.500 1.00 83.12 209 LEU A C 1
ATOM 1692 O O . LEU A 1 209 ? -44.126 0.921 63.496 1.00 83.12 209 LEU A O 1
ATOM 1696 N N . MET A 1 210 ? -43.110 2.214 61.971 1.00 80.62 210 MET A N 1
ATOM 1697 C CA . MET A 1 210 ? -43.611 3.494 62.488 1.00 80.62 210 MET A CA 1
ATOM 1698 C C . MET A 1 210 ? -45.134 3.595 62.386 1.00 80.62 210 MET A C 1
ATOM 1700 O O . MET A 1 210 ? -45.774 3.942 63.373 1.00 80.62 210 MET A O 1
ATOM 1704 N N . VAL A 1 211 ? -45.722 3.252 61.236 1.00 76.75 211 VAL A N 1
ATOM 1705 C CA . VAL A 1 211 ? -47.184 3.250 61.048 1.00 76.75 211 VAL A CA 1
ATOM 1706 C C . VAL A 1 211 ? -47.854 2.281 62.023 1.00 76.75 211 VAL A C 1
ATOM 1708 O O . VAL A 1 211 ? -48.839 2.648 62.659 1.00 76.75 211 VAL A O 1
ATOM 1711 N N . ASN A 1 212 ? -47.293 1.083 62.202 1.00 80.12 212 ASN A N 1
ATOM 1712 C CA . ASN A 1 212 ? -47.812 0.093 63.144 1.00 80.12 212 ASN A CA 1
ATOM 1713 C C . ASN A 1 212 ? -47.655 0.555 64.601 1.00 80.12 212 ASN A C 1
ATOM 1715 O O . ASN A 1 212 ? -48.609 0.477 65.364 1.00 80.12 212 ASN A O 1
ATOM 1719 N N . LEU A 1 213 ? -46.482 1.060 64.996 1.00 79.38 213 LEU A N 1
ATOM 1720 C CA . LEU A 1 213 ? -46.219 1.571 66.348 1.00 79.38 213 LEU A CA 1
ATOM 1721 C C . LEU A 1 213 ? -47.153 2.714 66.711 1.00 79.38 213 LEU A C 1
ATOM 1723 O O . LEU A 1 213 ? -47.699 2.727 67.812 1.00 79.38 213 LEU A O 1
ATOM 1727 N N . ILE A 1 214 ? -47.339 3.648 65.778 1.00 73.69 214 ILE A N 1
ATOM 1728 C CA . ILE A 1 214 ? -48.313 4.715 65.924 1.00 73.69 214 ILE A CA 1
ATOM 1729 C C . ILE A 1 214 ? -49.684 4.057 66.064 1.00 73.69 214 ILE A C 1
ATOM 1731 O O . ILE A 1 214 ? -50.226 4.135 67.152 1.00 73.69 214 ILE A O 1
ATOM 1735 N N . GLY A 1 215 ? -50.162 3.276 65.089 1.00 71.81 215 GLY A N 1
ATOM 1736 C CA . GLY A 1 215 ? -51.478 2.619 65.114 1.00 71.81 215 GLY A CA 1
ATOM 1737 C C . GLY A 1 215 ? -51.813 1.818 66.385 1.00 71.81 215 GLY A C 1
ATOM 1738 O O . GLY A 1 215 ? -52.961 1.841 66.822 1.00 71.81 215 GLY A O 1
ATOM 1739 N N . PHE A 1 216 ? -50.832 1.151 67.004 1.00 73.06 216 PHE A N 1
ATOM 1740 C CA . PHE A 1 216 ? -50.991 0.440 68.283 1.00 73.06 216 PHE A CA 1
ATOM 1741 C C . PHE A 1 216 ? -50.910 1.349 69.514 1.00 73.06 216 PHE A C 1
ATOM 1743 O O . PHE A 1 216 ? -51.444 1.005 70.571 1.00 73.06 216 PHE A O 1
ATOM 1750 N N . SER A 1 217 ? -50.242 2.497 69.419 1.00 66.38 217 SER A N 1
ATOM 1751 C CA . SER A 1 217 ? -50.285 3.502 70.473 1.00 66.38 217 SER A CA 1
ATOM 1752 C C . SER A 1 217 ? -51.707 4.075 70.544 1.00 66.38 217 SER A C 1
ATOM 1754 O O . SER A 1 217 ? -52.254 4.559 69.556 1.00 66.38 217 SER A O 1
ATOM 1756 N N . ASN A 1 218 ? -52.336 3.996 71.720 1.00 64.44 218 ASN A N 1
ATOM 1757 C CA . ASN A 1 218 ? -53.710 4.453 71.996 1.00 64.44 218 ASN A CA 1
ATOM 1758 C C . ASN A 1 218 ? -53.839 6.000 71.987 1.00 64.44 218 ASN A C 1
ATOM 1760 O O . ASN A 1 218 ? -54.495 6.602 72.839 1.00 64.44 218 ASN A O 1
ATOM 1764 N N . ILE A 1 219 ? -53.158 6.674 71.060 1.00 66.75 219 ILE A N 1
ATOM 1765 C CA . ILE A 1 219 ? -53.170 8.125 70.903 1.00 66.75 219 ILE A CA 1
ATOM 1766 C C . ILE A 1 219 ? -54.471 8.521 70.203 1.00 66.75 219 ILE A C 1
ATOM 1768 O O . ILE A 1 219 ? -54.862 7.946 69.192 1.00 66.75 219 ILE A O 1
ATOM 1772 N N . ASN A 1 220 ? -55.155 9.540 70.724 1.00 64.88 220 ASN A N 1
ATOM 1773 C CA . ASN A 1 220 ? -56.347 10.091 70.084 1.00 64.88 220 ASN A CA 1
ATOM 1774 C C . ASN A 1 220 ? -55.960 10.888 68.825 1.00 64.88 220 ASN A C 1
ATOM 1776 O O . ASN A 1 220 ? -55.743 12.100 68.887 1.00 64.88 220 ASN A O 1
ATOM 1780 N N . TYR A 1 221 ? -55.917 10.207 67.680 1.00 64.81 221 TYR A N 1
ATOM 1781 C CA . TYR A 1 221 ? -55.595 10.7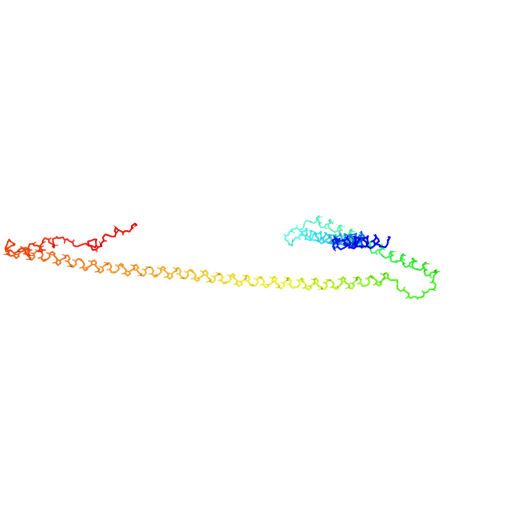62 66.355 1.00 64.81 221 TYR A CA 1
ATOM 1782 C C . TYR A 1 221 ? -56.423 11.988 65.973 1.00 64.81 221 TYR A C 1
ATOM 1784 O O . TYR A 1 221 ? -55.939 12.892 65.307 1.00 64.81 221 TYR A O 1
ATOM 1792 N N . ILE A 1 222 ? -57.658 12.053 66.464 1.00 63.62 222 ILE A N 1
ATOM 1793 C CA . ILE A 1 222 ? -58.617 13.120 66.163 1.00 63.62 222 ILE A CA 1
ATOM 1794 C C . ILE A 1 222 ? -58.215 14.455 66.823 1.00 63.62 222 ILE A C 1
ATOM 1796 O O . ILE A 1 222 ? -58.595 15.516 66.341 1.00 63.62 222 ILE A O 1
ATOM 1800 N N . LYS A 1 223 ? -57.431 14.431 67.915 1.00 64.19 223 LYS A N 1
ATOM 1801 C CA . LYS A 1 223 ? -56.989 15.650 68.624 1.00 64.19 223 LYS A CA 1
ATOM 1802 C C . LYS A 1 223 ? -55.625 16.172 68.173 1.00 64.19 223 LYS A C 1
ATOM 1804 O O . LYS A 1 223 ? -55.306 17.324 68.449 1.00 64.19 223 LYS A O 1
ATOM 1809 N N . HIS A 1 224 ? -54.823 15.352 67.497 1.00 68.12 224 HIS A N 1
ATOM 1810 C CA . HIS A 1 224 ? -53.469 15.712 67.090 1.00 68.12 224 HIS A CA 1
ATOM 1811 C C . HIS A 1 224 ? -53.276 15.495 65.589 1.00 68.12 224 HIS A C 1
ATOM 1813 O O . HIS A 1 224 ? -52.749 14.473 65.151 1.00 68.12 224 HIS A O 1
ATOM 1819 N N . GLN A 1 225 ? -53.663 16.515 64.822 1.00 69.06 225 GLN A N 1
ATOM 1820 C CA . GLN A 1 225 ? -53.644 16.527 63.357 1.00 69.06 225 GLN A CA 1
ATOM 1821 C C . GLN A 1 225 ? -52.258 16.220 62.747 1.00 69.06 225 GLN A C 1
ATOM 1823 O O . GLN A 1 225 ? -52.150 15.591 61.702 1.00 69.06 225 GLN A O 1
ATOM 1828 N N . GLN A 1 226 ? -51.182 16.556 63.462 1.00 71.75 226 GLN A N 1
ATOM 1829 C CA . GLN A 1 226 ? -49.803 16.269 63.049 1.00 71.75 226 GLN A CA 1
ATOM 1830 C C . GLN A 1 226 ? -49.514 14.764 62.889 1.00 71.75 226 GLN A C 1
ATOM 1832 O O . GLN A 1 226 ? -48.744 14.374 62.015 1.00 71.75 226 GLN A O 1
ATOM 1837 N N . TRP A 1 227 ? -50.130 13.903 63.709 1.00 67.81 227 TRP A N 1
ATOM 1838 C CA . TRP A 1 227 ? -49.927 12.451 63.625 1.00 67.81 227 TRP A CA 1
ATOM 1839 C C . TRP A 1 227 ? -50.759 11.818 62.512 1.00 67.81 227 TRP A C 1
ATOM 1841 O O . TRP A 1 227 ? -50.303 10.870 61.876 1.00 67.81 227 TRP A O 1
ATOM 1851 N N . THR A 1 228 ? -51.952 12.354 62.241 1.00 67.19 228 THR A N 1
ATOM 1852 C CA . THR A 1 228 ? -52.768 11.934 61.094 1.00 67.19 228 THR A CA 1
ATOM 1853 C C . THR A 1 228 ? -52.122 12.326 59.773 1.00 67.19 228 THR A C 1
ATOM 1855 O O . THR A 1 228 ? -52.058 11.491 58.875 1.00 67.19 228 THR A O 1
ATOM 1858 N N . ASP A 1 229 ? -51.561 13.532 59.675 1.00 70.06 229 ASP A N 1
ATOM 1859 C CA . ASP A 1 229 ? -50.867 13.986 58.466 1.00 70.06 229 ASP A CA 1
ATOM 1860 C C . ASP A 1 229 ? -49.613 13.136 58.209 1.00 70.06 229 ASP A C 1
ATOM 1862 O O . ASP A 1 229 ? -49.384 12.678 57.091 1.00 70.06 229 ASP A O 1
ATOM 1866 N N . MET A 1 230 ? -48.857 12.813 59.266 1.00 69.19 230 MET A N 1
ATOM 1867 C CA . MET A 1 230 ? -47.703 11.913 59.182 1.00 69.19 230 MET A CA 1
ATOM 1868 C C . MET A 1 230 ? -48.092 10.489 58.751 1.00 69.19 230 MET A C 1
ATOM 1870 O O . MET A 1 230 ? -47.382 9.875 57.956 1.00 69.19 230 MET A O 1
ATOM 1874 N N . LEU A 1 231 ? -49.212 9.946 59.240 1.00 68.44 231 LEU A N 1
ATOM 1875 C CA . LEU A 1 231 ? -49.706 8.626 58.831 1.00 68.44 231 LEU A CA 1
ATOM 1876 C C . LEU A 1 231 ? -50.108 8.600 57.353 1.00 68.44 231 LEU A C 1
ATOM 1878 O O . LEU A 1 231 ? -49.754 7.657 56.648 1.00 68.44 231 LEU A O 1
ATOM 1882 N N . ILE A 1 232 ? -50.801 9.635 56.878 1.00 69.94 232 ILE A N 1
ATOM 1883 C CA . ILE A 1 232 ? -51.234 9.751 55.479 1.00 69.94 232 ILE A CA 1
ATOM 1884 C C . ILE A 1 232 ? -50.017 9.906 54.554 1.00 69.94 232 ILE A C 1
ATOM 1886 O O . ILE A 1 232 ? -49.908 9.209 53.547 1.00 69.94 232 ILE A O 1
ATOM 1890 N N . GLU A 1 233 ? -49.046 10.749 54.919 1.00 70.12 233 GLU A N 1
ATOM 1891 C CA . GLU A 1 233 ? -47.839 10.987 54.115 1.00 70.12 233 GLU A CA 1
ATOM 1892 C C . GLU A 1 233 ? -46.930 9.745 54.028 1.00 70.12 233 GLU A C 1
ATOM 1894 O O . GLU A 1 233 ? -46.209 9.535 53.048 1.00 70.12 233 GLU A O 1
ATOM 1899 N N . LYS A 1 234 ? -46.944 8.899 55.064 1.00 68.25 234 LYS A N 1
ATOM 1900 C CA . LYS A 1 234 ? -46.082 7.713 55.169 1.00 68.25 234 LYS A CA 1
ATOM 1901 C C . LYS A 1 234 ? -46.806 6.391 54.875 1.00 68.25 234 LYS A C 1
ATOM 1903 O O . LYS A 1 234 ? -46.179 5.344 54.996 1.00 68.25 234 LYS A O 1
ATOM 1908 N N . GLN A 1 235 ? -48.068 6.402 54.441 1.00 63.19 235 GLN A N 1
ATOM 1909 C CA . GLN A 1 235 ? -48.833 5.181 54.130 1.00 63.19 235 GLN A CA 1
ATOM 1910 C C . GLN A 1 235 ? -48.373 4.457 52.847 1.00 63.19 235 GLN A C 1
ATOM 1912 O O . GLN A 1 235 ? -48.634 3.267 52.686 1.00 63.19 235 GLN A O 1
ATOM 1917 N N . GLY A 1 236 ? -47.659 5.140 51.945 1.00 65.62 236 GLY A N 1
ATOM 1918 C CA . GLY A 1 236 ? -47.124 4.546 50.713 1.00 65.62 236 GLY A CA 1
ATOM 1919 C C . GLY A 1 236 ? -45.742 3.902 50.880 1.00 65.62 236 GLY A C 1
ATOM 1920 O O . GLY A 1 236 ? -44.885 4.418 51.605 1.00 65.62 236 GLY A O 1
ATOM 1921 N N . LEU A 1 237 ? -45.488 2.809 50.155 1.00 63.84 237 LEU A N 1
ATOM 1922 C CA . LEU A 1 237 ? -44.139 2.259 49.980 1.00 63.84 237 LEU A CA 1
ATOM 1923 C C . LEU A 1 237 ? -43.332 3.160 49.041 1.00 63.84 237 LEU A C 1
ATOM 1925 O O . LEU A 1 237 ? -43.823 3.569 47.990 1.00 63.84 237 LEU A O 1
ATOM 1929 N N . LEU A 1 238 ? -42.084 3.453 49.405 1.00 68.56 238 LEU A N 1
ATOM 1930 C CA . LEU A 1 238 ? -41.156 4.123 48.499 1.00 68.56 238 LEU A CA 1
ATOM 1931 C C . LEU A 1 238 ? -40.723 3.132 47.414 1.00 68.56 238 LEU A C 1
ATOM 1933 O O . LEU A 1 238 ? -40.513 1.952 47.708 1.00 68.56 238 LEU A O 1
ATOM 1937 N N . SER A 1 239 ? -40.558 3.605 46.181 1.00 65.31 239 SER A N 1
ATOM 1938 C CA . SER A 1 239 ? -39.962 2.850 45.075 1.00 65.31 239 SER A CA 1
ATOM 1939 C C . SER A 1 239 ? -38.840 3.675 44.437 1.00 65.31 239 SER A C 1
ATOM 1941 O O . SER A 1 239 ? -38.759 4.886 44.622 1.00 65.31 239 SER A O 1
ATOM 1943 N N . LEU A 1 240 ? -37.940 3.054 43.672 1.00 58.78 240 LEU A N 1
ATOM 1944 C CA . LEU A 1 240 ? -36.902 3.821 42.963 1.00 58.78 240 LEU A CA 1
ATOM 1945 C C . LEU A 1 240 ? -37.500 4.792 41.924 1.00 58.78 240 LEU A C 1
ATOM 1947 O O . LEU A 1 240 ? -36.924 5.845 41.680 1.00 58.78 240 LEU A O 1
ATOM 1951 N N . GLN A 1 241 ? -38.676 4.476 41.372 1.00 59.03 241 GLN A N 1
ATOM 1952 C CA . GLN A 1 241 ? -39.402 5.331 40.425 1.00 59.03 241 GLN A CA 1
ATOM 1953 C C . GLN A 1 241 ? -40.068 6.540 41.098 1.00 59.03 241 GLN A C 1
ATOM 1955 O O . GLN A 1 241 ? -40.286 7.548 40.440 1.00 59.03 241 GLN A O 1
ATOM 1960 N N . SER A 1 242 ? -40.346 6.487 42.409 1.00 53.62 242 SER A N 1
ATOM 1961 C CA . SER A 1 242 ? -40.865 7.652 43.143 1.00 53.62 242 SER A CA 1
ATOM 1962 C C . SER A 1 242 ? -39.803 8.728 43.415 1.00 53.62 242 SER A C 1
ATOM 1964 O O . SER A 1 242 ? -40.143 9.787 43.930 1.00 53.62 242 SER A O 1
ATOM 1966 N N . PHE A 1 243 ? -38.527 8.458 43.101 1.00 53.97 243 PHE A N 1
ATOM 1967 C CA . PHE A 1 243 ? -37.406 9.395 43.260 1.00 53.97 243 PHE A CA 1
ATOM 1968 C C . PHE A 1 243 ? -36.782 9.857 41.939 1.00 53.97 243 PHE A C 1
ATOM 1970 O O . PHE A 1 243 ? -36.018 10.820 41.952 1.00 53.97 243 PHE A O 1
ATOM 1977 N N . THR A 1 244 ? -37.076 9.207 40.811 1.00 42.56 244 THR A N 1
ATOM 1978 C CA . THR A 1 244 ? -36.703 9.745 39.500 1.00 42.56 244 THR A CA 1
ATOM 1979 C C . THR A 1 244 ? -37.674 10.875 39.166 1.00 42.56 244 THR A C 1
ATOM 1981 O O . THR A 1 244 ? -38.867 10.587 39.020 1.00 42.56 244 THR A O 1
ATOM 1984 N N . PRO A 1 245 ? -37.230 12.142 39.056 1.00 40.38 245 PRO A N 1
ATOM 1985 C CA . PRO A 1 245 ? -38.066 13.146 38.421 1.00 40.38 245 PRO A CA 1
ATOM 1986 C C . PRO A 1 245 ? -38.389 12.633 37.017 1.00 40.38 245 PRO A C 1
ATOM 1988 O O . PRO A 1 245 ? -37.558 11.999 36.367 1.00 40.38 245 PRO A O 1
ATOM 1991 N N . SER A 1 246 ? -39.626 12.831 36.584 1.00 34.78 246 SER A N 1
ATOM 1992 C CA . SER A 1 246 ? -40.031 12.582 35.211 1.00 34.78 246 SER A CA 1
ATOM 1993 C C . SER A 1 246 ? -39.157 13.426 34.279 1.00 34.78 246 SER A C 1
ATOM 1995 O O . SER A 1 246 ? -39.458 14.597 34.046 1.00 34.78 246 SER A O 1
ATOM 1997 N N . ASP A 1 247 ? -38.086 12.844 33.745 1.00 37.78 247 ASP A N 1
ATOM 1998 C CA . ASP A 1 247 ? -37.405 13.351 32.557 1.00 37.78 247 ASP A CA 1
ATOM 1999 C C . ASP A 1 247 ? -38.345 13.135 31.365 1.00 37.78 247 ASP A C 1
ATOM 2001 O O . ASP A 1 247 ? -38.247 12.190 30.586 1.00 37.78 247 ASP A O 1
ATOM 2005 N N . SER A 1 248 ? -39.334 14.017 31.280 1.00 34.72 248 SER A N 1
ATOM 2006 C CA . SER A 1 248 ? -40.193 14.229 30.125 1.00 34.72 248 SER A CA 1
ATOM 2007 C C . SER A 1 248 ? -40.264 15.733 29.865 1.00 34.72 248 SER A C 1
ATOM 2009 O O . SER A 1 248 ? -41.324 16.346 29.970 1.00 34.72 248 SER A O 1
ATOM 2011 N N . ALA A 1 249 ? -39.110 16.344 29.601 1.00 33.94 249 ALA A N 1
ATOM 2012 C CA . ALA A 1 249 ? -39.009 17.704 29.077 1.00 33.94 249 ALA A CA 1
ATOM 2013 C C . ALA A 1 249 ? -37.660 17.902 28.362 1.00 33.94 249 ALA A C 1
ATOM 2015 O O . ALA A 1 249 ? -36.824 18.688 28.792 1.00 33.94 249 ALA A O 1
ATOM 2016 N N . ALA A 1 250 ? -37.441 17.158 27.279 1.00 33.75 250 ALA A N 1
ATOM 2017 C CA . ALA A 1 250 ? -36.453 17.505 26.259 1.00 33.75 250 ALA A CA 1
ATOM 2018 C C . ALA A 1 250 ? -36.918 16.937 24.908 1.00 33.75 250 ALA A C 1
ATOM 2020 O O . ALA A 1 250 ? -36.560 15.823 24.525 1.00 33.75 250 ALA A O 1
ATOM 2021 N N . GLN A 1 251 ? -37.792 17.698 24.245 1.00 31.45 251 GLN A N 1
ATOM 2022 C CA . GLN A 1 251 ? -37.888 17.764 22.786 1.00 31.45 251 GLN A CA 1
ATOM 2023 C C . GLN A 1 251 ? -37.222 19.064 22.348 1.00 31.45 251 GLN A C 1
ATOM 2025 O O . GLN A 1 251 ? -37.395 20.063 23.086 1.00 31.45 251 GLN A O 1
#

Organism: NCBI:txid105785

Sequence (251 aa):
MMDTLQEQLKTLRETIDAFPIGAATCNEYSLENEIARTADTITLVSARLLMLRAQDKQRRLPQDTELLDLRQFSEVLDEYAEEISKASLRKLAWKNSIEASEIRRLIADSALDEPGTCPESFQILVDLLTTVTSLNCHLRGVLKEQRDTALQITDRRKELQLKLQNYKELLVAQELDWQEHAVGQERENIELKKRLQLKLEKLNVMRILMVNLIGFSNINYIKHQQWTDMLIEKQGLLSLQSFTPSDSAAQ

Radius of gyration: 53.46 Å; chains: 1; bounding box: 106×100×133 Å

pLDDT: mean 74.13, std 15.85, range [31.45, 96.94]

Secondary structure (DSSP, 8-state):
-HHHHHHHHHHHHHHHHTS-TT---TTS--HHHHHHHHHHHHHHHHHHHHHHHHHHHHHTSPPTTS---HHHHHHHHHHHHHHHHHHHHHHHHHHHHHHHHHHHHHHHHTS--------HHHHHHHHHHHHHHHHHHHHHHHHHHHHHHHHHHHHHHHHHHHHHHHHHHHHHHHHHHHHHHHHHHHHHHHHHHHHHHHHHHHHHHHHHHHHHHHHHS---TTT-HHHHHHHHHTSSPP-GGGTS-------

Foldseek 3Di:
DVVVVVVVVVVVVVVVVPPPPPPPDPPPPDPVVVVVVVVVVVVVVVVVVVVVVVVVVVVPPDDPPDDDPVVVVVVVVVVVVVVVVVVVVVVVVVVVVVVVVVVVVVVVVVPDPDDDDPPVVVVVVVVVVVVVVVVVVVVVVVVVVVVVVVVVVVVVVVVVVVVVVVVVVVVVVVVVVVVVVVVVVVVVVVVVVVVVVVVLVVVQVVLVVVLVVLVPPPDPCVVDVVVVVSNVVSVDRDDPVNPDDPPPPDD